Protein AF-A0A9E1J563-F1 (afdb_monomer)

Nearest PDB structures (foldseek):
  3ja6-assembly1_I  TM=8.009E-01  e=3.016E-08  Escherichia coli
  1qu7-assembly1_A  TM=8.068E-01  e=1.763E-08  Escherichia coli
  8c5v-assembly1_I  TM=6.271E-01  e=5.808E-06  Escherichia coli
  6grj-assembly1_F  TM=6.571E-01  e=6.937E-03  Aeromonas hydrophila
  5xg2-assembly1_A  TM=3.976E-01  e=3.663E-02  Pyrococcus yayanosii CH1

Secondary structure (DSSP, 8-state):
-HHHHHHHHHHHHHHHHHHHHHHHHHHHHHHHHHHHHHHHHHHHHHHHHHHHHHHHHHHHHHHHHHHHHHHHHHHHHHHHHHHHHHHHHHHHHHHHHHHHHTGGGGHHHHHHHHHHHHHHHHHHHHHHHHHHHHHHHHHHHHHHHHHHHHHHHHHHHHHHHHHHHHHHHHHHHHHHHHHHHHHHHHHHHHHHHHHHHHHHHHHHHHHHHHHHHHHHHHHHHHHHHHHHHHHHHHHHHHHHT-

Radius of gyration: 54.99 Å; Cα contacts (8 Å, |Δi|>4): 178; chains: 1; bounding box: 117×30×170 Å

Foldseek 3Di:
DVVLLVVLQVLLVVLLVLLVVLVVLLVVLVVVLVVLVVQLVVLVVQLVVLVVVVVVLVVVLVVLVVVLVVLVVVLVVLVVQLVVLVVQLVVLVVQLVVLVVVPPVSVVSNVVSVVSNVVSVVSNVVSVVVNVVSVVVNV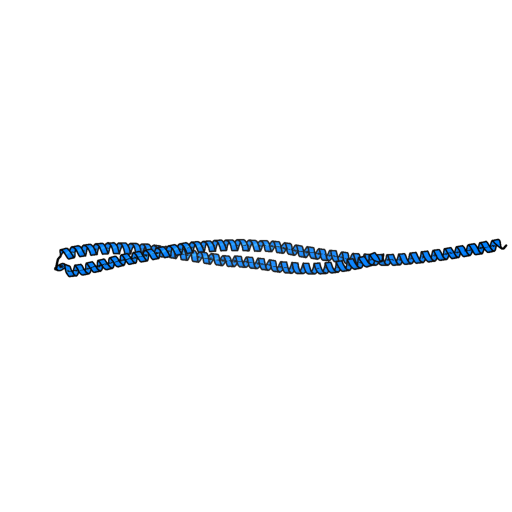VSVVVNVVSVVVVVVSVVSNVVSVVSNVVSVVSSVVSVVSSVVSNVSSVVSNVSSVVSNVSSVVVVVVVVVVVVVVVVVVVVVVVVVVVVVVVVVVVVVVVVD

pLDDT: mean 93.76, std 3.99, range [57.53, 97.56]

Mean predicted aligned error: 8.88 Å

Sequence (242 aa):
ARDASEQSVSVAAAAAQATSDAQSAASEAEGLSISIREVGNRASESASETGGAVTAVRDITGKVASLDQAVAKIGDAVGLIDDIAKQTNLLALNATIEAARAGEAGKGFAVVAGEVKNLASQTASSTYEIDAMIAVIRSQTEETVAAVRGINDTIDALDENATAIAQSGENQAEATDDISRHVRQAADGTREVGEGMNQVSLAARKTNEMTSEVLGAADDLLGHSADLDAQVDKFLQKIRAV

Structure (mmCIF, N/CA/C/O backbone):
data_AF-A0A9E1J563-F1
#
_entry.id   AF-A0A9E1J563-F1
#
loop_
_atom_site.group_PDB
_atom_site.id
_atom_site.type_symbol
_atom_site.label_atom_id
_atom_site.label_alt_id
_atom_site.label_comp_id
_atom_site.label_asym_id
_atom_site.label_entity_id
_atom_site.label_seq_id
_atom_site.pdbx_PDB_ins_code
_atom_site.Cartn_x
_atom_site.Cartn_y
_atom_site.Cartn_z
_atom_site.occupancy
_atom_site.B_iso_or_equiv
_atom_site.auth_seq_id
_atom_site.auth_comp_id
_atom_site.auth_asym_id
_atom_site.auth_atom_id
_atom_site.pdbx_PDB_model_num
ATOM 1 N N . ALA A 1 1 ? 33.20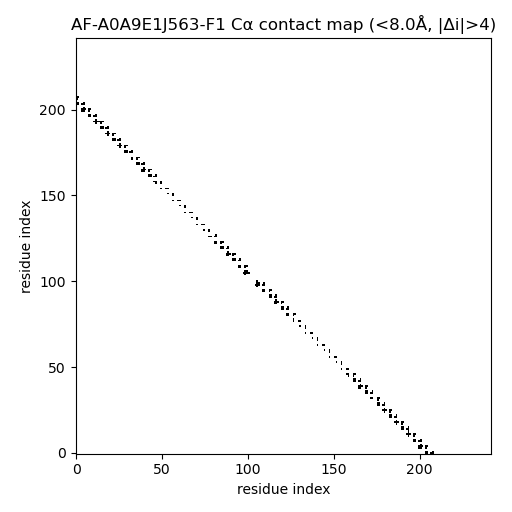5 11.472 -51.104 1.00 73.94 1 ALA A N 1
ATOM 2 C CA . ALA A 1 1 ? 34.197 10.796 -50.234 1.00 73.94 1 ALA A CA 1
ATOM 3 C C . ALA A 1 1 ? 34.506 11.613 -48.976 1.00 73.94 1 ALA A C 1
ATOM 5 O O . ALA A 1 1 ? 34.318 11.091 -47.886 1.00 73.94 1 ALA A O 1
ATOM 6 N N . ARG A 1 2 ? 34.906 12.891 -49.095 1.00 76.88 2 ARG A N 1
ATOM 7 C CA . ARG A 1 2 ? 35.117 13.790 -47.943 1.00 76.88 2 ARG A CA 1
ATOM 8 C C . ARG A 1 2 ? 33.878 13.927 -47.047 1.00 76.88 2 ARG A C 1
ATOM 10 O O . ARG A 1 2 ? 33.962 13.600 -45.870 1.00 76.88 2 ARG A O 1
ATOM 17 N N . ASP A 1 3 ? 32.731 14.249 -47.638 1.00 86.88 3 ASP A N 1
ATOM 18 C CA . ASP A 1 3 ? 31.457 14.390 -46.916 1.00 86.88 3 ASP A CA 1
ATOM 19 C C . ASP A 1 3 ? 31.060 13.103 -46.178 1.00 86.88 3 ASP A C 1
ATOM 21 O O . ASP A 1 3 ? 30.582 13.143 -45.052 1.00 86.88 3 ASP A O 1
ATOM 25 N N . ALA A 1 4 ? 31.332 11.936 -46.775 1.00 89.19 4 ALA A N 1
ATOM 26 C CA . ALA A 1 4 ? 31.072 10.645 -46.143 1.00 89.19 4 ALA A CA 1
ATOM 27 C C . ALA A 1 4 ? 31.972 10.401 -44.917 1.00 89.19 4 ALA A C 1
ATOM 29 O O . ALA A 1 4 ? 31.506 9.838 -43.930 1.00 89.19 4 ALA A O 1
ATOM 30 N N . SER A 1 5 ? 33.239 10.836 -44.946 1.00 90.44 5 SER A N 1
ATOM 31 C CA . SER A 1 5 ? 34.142 10.746 -43.787 1.00 90.44 5 SER A CA 1
ATOM 32 C C . SER A 1 5 ? 33.707 11.691 -42.665 1.00 90.44 5 SER A C 1
ATOM 34 O O . SER A 1 5 ? 33.640 11.264 -41.514 1.00 90.44 5 SER A O 1
ATOM 36 N N . GLU A 1 6 ? 33.356 12.938 -42.992 1.00 90.19 6 GLU A N 1
ATOM 37 C CA . GLU A 1 6 ? 32.862 13.925 -42.019 1.00 90.19 6 GLU A CA 1
ATOM 38 C C . GLU A 1 6 ? 31.541 13.461 -41.376 1.00 90.19 6 GLU A C 1
ATOM 40 O O . GLU A 1 6 ? 31.423 13.441 -40.148 1.00 90.19 6 GLU A O 1
ATOM 45 N N . GLN A 1 7 ? 30.595 12.964 -42.182 1.00 93.75 7 GLN A N 1
ATOM 46 C CA . GLN A 1 7 ? 29.337 12.402 -41.689 1.00 93.75 7 GLN A CA 1
ATOM 47 C C . GLN A 1 7 ? 29.564 11.167 -40.807 1.00 93.75 7 GLN A C 1
ATOM 49 O O . GLN A 1 7 ? 28.935 11.039 -39.760 1.00 93.75 7 GLN A O 1
ATOM 54 N N . SER A 1 8 ? 30.481 10.273 -41.189 1.00 95.56 8 SER A N 1
ATOM 55 C CA . SER A 1 8 ? 30.785 9.069 -40.403 1.00 95.56 8 SER A CA 1
ATOM 56 C C . SER A 1 8 ? 31.355 9.413 -39.026 1.00 95.56 8 SER A C 1
ATOM 58 O O . SER A 1 8 ? 30.960 8.812 -38.031 1.00 95.56 8 SER A O 1
ATOM 60 N N . VAL A 1 9 ? 32.237 10.415 -38.938 1.00 93.69 9 VAL A N 1
ATOM 61 C CA . VAL A 1 9 ? 32.764 10.898 -37.649 1.00 93.69 9 VAL A CA 1
ATOM 62 C C . VAL A 1 9 ? 31.643 11.472 -36.779 1.00 93.69 9 VAL A C 1
ATOM 64 O O . VAL A 1 9 ? 31.598 11.193 -35.582 1.00 93.69 9 VAL A O 1
ATOM 67 N N . SER A 1 10 ? 30.713 12.227 -37.370 1.00 96.00 10 SER A N 1
ATOM 68 C CA . SER A 1 10 ? 29.553 12.756 -36.644 1.00 96.00 10 SER A CA 1
ATOM 69 C C . SER A 1 10 ? 28.653 11.641 -36.096 1.00 96.00 10 SER A C 1
ATOM 71 O O . SER A 1 10 ? 28.287 11.681 -34.921 1.00 96.00 10 SER A O 1
ATOM 73 N N . VAL A 1 11 ? 28.351 10.613 -36.899 1.00 96.81 11 VAL A N 1
ATOM 74 C CA . VAL A 1 11 ? 27.547 9.463 -36.448 1.00 96.81 11 VAL A CA 1
ATOM 75 C C . VAL A 1 11 ? 28.283 8.666 -35.368 1.00 96.81 11 VAL A C 1
ATOM 77 O O . VAL A 1 11 ? 27.661 8.280 -34.384 1.00 96.81 11 VAL A O 1
ATOM 80 N N . ALA A 1 12 ? 29.600 8.468 -35.488 1.00 95.50 12 ALA A N 1
ATOM 81 C CA . ALA A 1 12 ? 30.394 7.796 -34.458 1.00 95.50 12 ALA A CA 1
ATOM 82 C C . ALA A 1 12 ? 30.370 8.551 -33.117 1.00 95.50 12 ALA A C 1
ATOM 84 O O . ALA A 1 12 ? 30.228 7.933 -32.063 1.00 95.50 12 ALA A O 1
ATOM 85 N N . ALA A 1 13 ? 30.450 9.885 -33.148 1.00 95.19 13 ALA A N 1
ATOM 86 C CA . ALA A 1 13 ? 30.332 10.713 -31.950 1.00 95.19 13 ALA A CA 1
ATOM 87 C C . ALA A 1 13 ? 28.932 10.616 -31.317 1.00 95.19 13 ALA A C 1
ATOM 89 O O . ALA A 1 13 ? 28.815 10.445 -30.105 1.00 95.19 13 ALA A O 1
ATOM 90 N N . ALA A 1 14 ? 27.873 10.659 -32.132 1.00 96.81 14 ALA A N 1
ATOM 91 C CA . ALA A 1 14 ? 26.501 10.480 -31.655 1.00 96.81 14 ALA A CA 1
ATOM 92 C C . ALA A 1 14 ? 26.277 9.083 -31.049 1.00 96.81 14 ALA A C 1
ATOM 94 O O . ALA A 1 14 ? 25.632 8.953 -30.012 1.00 96.81 14 ALA A O 1
ATOM 95 N N . ALA A 1 15 ? 26.856 8.045 -31.654 1.00 97.25 15 ALA A N 1
ATOM 96 C CA . ALA A 1 15 ? 26.798 6.677 -31.154 1.00 97.25 15 ALA A CA 1
ATOM 97 C C . ALA A 1 15 ? 27.539 6.510 -29.813 1.00 97.25 15 ALA A C 1
ATOM 99 O O . ALA A 1 15 ? 27.053 5.819 -28.915 1.00 97.25 15 ALA A O 1
ATOM 100 N N . ALA A 1 16 ? 28.683 7.181 -29.641 1.00 95.44 16 ALA A N 1
ATOM 101 C 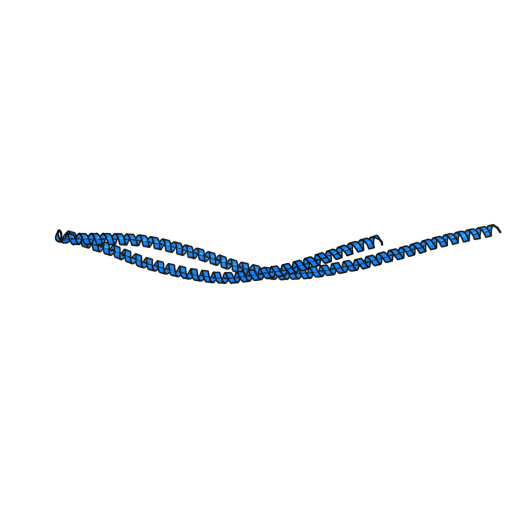CA . ALA A 1 16 ? 29.408 7.209 -28.371 1.00 95.44 16 ALA A CA 1
ATOM 102 C C . ALA A 1 16 ? 28.597 7.900 -27.261 1.00 95.44 16 ALA A C 1
ATOM 104 O O . ALA A 1 16 ? 28.514 7.370 -26.153 1.00 95.44 16 ALA A O 1
ATOM 105 N N . GLN A 1 17 ? 27.947 9.028 -27.569 1.00 97.12 17 GLN A N 1
ATOM 106 C CA . GLN A 1 17 ? 27.049 9.701 -26.628 1.00 97.12 17 GLN A CA 1
ATOM 107 C C . GLN A 1 17 ? 25.868 8.800 -26.243 1.00 97.12 17 GLN A C 1
ATOM 109 O O . GLN A 1 17 ? 25.634 8.582 -25.059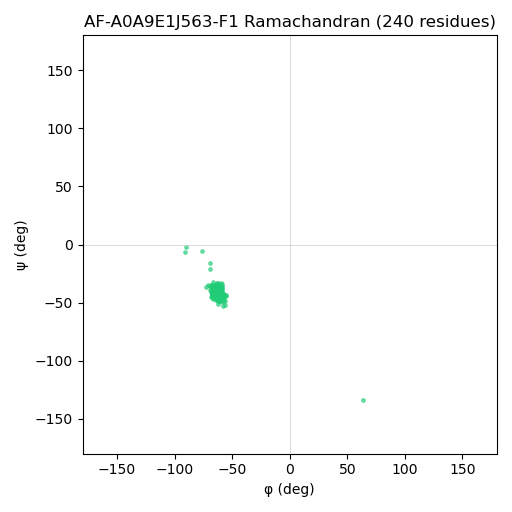 1.00 97.12 17 GLN A O 1
ATOM 114 N N . ALA A 1 18 ? 25.192 8.197 -27.225 1.00 96.75 18 ALA A N 1
ATOM 115 C CA . ALA A 1 18 ? 24.074 7.285 -26.979 1.00 96.75 18 ALA A CA 1
ATOM 116 C C . ALA A 1 18 ? 24.478 6.070 -26.123 1.00 96.75 18 ALA A C 1
ATOM 118 O O . ALA A 1 18 ? 23.710 5.628 -25.273 1.00 96.75 18 ALA A O 1
ATOM 119 N N . THR A 1 19 ? 25.702 5.561 -26.302 1.00 97.25 19 THR A N 1
ATOM 120 C CA . THR A 1 19 ? 26.258 4.486 -25.464 1.00 97.25 19 THR A CA 1
ATOM 121 C C . THR A 1 19 ? 26.407 4.940 -24.010 1.00 97.25 19 THR A C 1
ATOM 123 O O . THR A 1 19 ? 26.053 4.191 -23.101 1.00 97.25 19 THR A O 1
ATOM 126 N N . SER A 1 20 ? 26.910 6.159 -23.784 1.00 96.62 20 SER A N 1
ATOM 127 C CA . SER A 1 20 ? 27.033 6.738 -22.440 1.00 96.62 20 SER A CA 1
ATOM 128 C C . SER A 1 20 ? 25.665 6.922 -21.784 1.00 96.62 20 SER A C 1
ATOM 130 O O . SER A 1 20 ? 25.482 6.524 -20.636 1.00 96.62 20 SER A O 1
ATOM 132 N N . ASP A 1 21 ? 24.696 7.472 -22.516 1.00 96.81 21 ASP A N 1
ATOM 133 C CA . ASP A 1 21 ? 23.340 7.704 -22.008 1.00 96.81 21 ASP A CA 1
ATOM 134 C C . ASP A 1 21 ? 22.650 6.377 -21.652 1.00 96.81 21 ASP A C 1
ATOM 136 O O . ASP A 1 21 ? 22.018 6.255 -20.603 1.00 96.81 21 ASP A O 1
ATOM 140 N N . ALA A 1 22 ? 22.831 5.344 -22.481 1.00 97.06 22 ALA A N 1
ATOM 141 C CA . ALA A 1 22 ? 22.331 4.004 -22.199 1.00 97.06 22 ALA A CA 1
ATOM 142 C C . ALA A 1 22 ? 22.994 3.393 -20.948 1.00 97.06 22 ALA A C 1
ATOM 144 O O . ALA A 1 22 ? 22.313 2.816 -20.106 1.00 97.06 22 ALA A O 1
ATOM 145 N N . GLN A 1 23 ? 24.306 3.552 -20.758 1.00 93.56 23 GLN A N 1
ATOM 146 C CA . GLN A 1 23 ? 24.976 3.084 -19.536 1.00 93.56 23 GLN A CA 1
ATOM 147 C C . GLN A 1 23 ? 24.442 3.779 -18.275 1.00 93.56 23 GLN A C 1
ATOM 149 O O . GLN A 1 23 ? 24.216 3.112 -17.263 1.00 93.56 23 GLN A O 1
ATOM 154 N N . SER A 1 24 ? 24.185 5.088 -18.342 1.00 96.44 24 SER A N 1
ATOM 155 C CA . SER A 1 24 ? 23.530 5.831 -17.260 1.00 96.44 24 SER A CA 1
ATOM 156 C C . SER A 1 24 ? 22.123 5.299 -16.978 1.00 96.44 24 SER A C 1
ATOM 158 O O . SER A 1 24 ? 21.821 4.972 -15.833 1.00 96.44 24 SER A O 1
ATOM 160 N N . ALA A 1 25 ? 21.299 5.107 -18.012 1.00 96.38 25 ALA A N 1
ATOM 161 C CA . ALA A 1 25 ? 19.949 4.565 -17.863 1.00 96.38 25 ALA A CA 1
ATOM 162 C C . ALA A 1 25 ? 19.936 3.141 -17.268 1.00 96.38 25 ALA A C 1
ATOM 164 O O . ALA A 1 25 ? 19.066 2.815 -16.462 1.00 96.38 25 ALA A O 1
ATOM 165 N N . ALA A 1 26 ? 20.916 2.294 -17.603 1.00 93.81 26 ALA A N 1
ATOM 166 C CA . ALA A 1 26 ? 21.048 0.964 -17.003 1.00 93.81 26 ALA A CA 1
ATOM 167 C C . ALA A 1 26 ? 21.367 1.035 -15.499 1.00 93.81 26 ALA A C 1
ATOM 169 O O . ALA A 1 26 ? 20.824 0.250 -14.720 1.00 93.81 26 ALA A O 1
ATOM 170 N N . SER A 1 27 ? 22.210 1.987 -15.084 1.00 93.62 27 SER A N 1
ATOM 171 C CA . SER A 1 27 ? 22.520 2.224 -13.669 1.00 93.62 27 SER A CA 1
ATOM 172 C C . SER A 1 27 ? 21.314 2.772 -12.899 1.00 93.62 27 SER A C 1
ATOM 174 O O . SER A 1 27 ? 21.066 2.353 -11.769 1.00 93.62 27 SER A O 1
ATOM 176 N N . GLU A 1 28 ? 20.530 3.660 -13.511 1.00 96.06 28 GLU A N 1
ATOM 177 C CA . GLU A 1 28 ? 19.276 4.151 -12.928 1.00 96.06 28 GLU A CA 1
ATOM 178 C C . GLU A 1 28 ? 18.248 3.024 -12.764 1.00 96.06 28 GLU A C 1
ATOM 180 O O . GLU A 1 28 ? 17.612 2.926 -11.713 1.00 96.06 28 GLU A O 1
ATOM 185 N N . ALA A 1 29 ? 18.134 2.126 -13.748 1.00 94.94 29 ALA A N 1
ATOM 186 C CA . ALA A 1 29 ? 17.284 0.940 -13.652 1.00 94.94 29 ALA A CA 1
ATOM 187 C C . ALA A 1 29 ? 17.721 0.013 -12.500 1.00 94.94 29 ALA A C 1
ATOM 189 O O . ALA A 1 29 ? 16.884 -0.455 -11.730 1.00 94.94 29 ALA A O 1
ATOM 190 N N . GLU A 1 30 ? 19.023 -0.209 -12.299 1.00 91.25 30 GLU A N 1
ATOM 191 C CA . GLU A 1 30 ? 19.514 -0.959 -11.131 1.00 91.25 30 GLU A CA 1
ATOM 192 C C . GLU A 1 30 ? 19.119 -0.291 -9.805 1.00 91.25 30 GLU A C 1
ATOM 194 O O . GLU A 1 30 ? 18.631 -0.965 -8.892 1.00 91.25 30 GLU A O 1
ATOM 199 N N . GLY A 1 31 ? 19.271 1.034 -9.708 1.00 93.75 31 GLY A N 1
ATOM 200 C CA . GLY A 1 31 ? 18.846 1.805 -8.537 1.00 93.75 31 GLY A CA 1
ATOM 201 C C . GLY A 1 31 ? 17.342 1.690 -8.270 1.00 93.75 31 GLY A C 1
ATOM 202 O O . GLY A 1 31 ? 16.924 1.494 -7.125 1.00 93.75 31 GLY A O 1
ATOM 203 N N . LEU A 1 32 ? 16.528 1.731 -9.327 1.00 95.25 32 LEU A N 1
ATOM 204 C CA . LEU A 1 32 ? 15.084 1.533 -9.243 1.00 95.25 32 LEU A CA 1
ATOM 205 C C . LEU A 1 32 ? 14.734 0.121 -8.747 1.00 95.25 32 LEU A C 1
ATOM 207 O O . LEU A 1 32 ? 13.887 -0.014 -7.868 1.00 95.25 32 LEU A O 1
ATOM 211 N N . SER A 1 33 ? 15.425 -0.919 -9.227 1.00 93.19 33 SER A N 1
ATOM 212 C CA . SER A 1 33 ? 15.216 -2.305 -8.775 1.00 93.19 33 SER A CA 1
ATOM 213 C C . SER A 1 33 ? 15.464 -2.465 -7.269 1.00 93.19 33 SER A C 1
ATOM 215 O O . SER A 1 33 ? 14.692 -3.128 -6.572 1.00 93.19 33 SER A O 1
ATOM 217 N N . ILE A 1 34 ? 16.500 -1.807 -6.736 1.00 93.19 34 ILE A N 1
ATOM 218 C CA . ILE A 1 34 ? 16.783 -1.788 -5.292 1.00 93.19 34 ILE A CA 1
ATOM 219 C C . ILE A 1 34 ? 15.641 -1.108 -4.530 1.00 93.19 34 ILE A C 1
ATOM 221 O O . ILE A 1 34 ? 15.139 -1.669 -3.556 1.00 93.19 34 ILE A O 1
ATOM 225 N N . SER A 1 35 ? 15.203 0.065 -4.994 1.00 96.06 35 SER A N 1
ATOM 226 C CA . SER A 1 35 ? 14.121 0.817 -4.351 1.00 96.06 35 SER A CA 1
ATOM 227 C C . SER A 1 35 ? 12.797 0.044 -4.355 1.00 96.06 35 SER A C 1
ATOM 229 O O . SER A 1 35 ? 12.108 0.000 -3.338 1.00 96.06 35 SER A O 1
ATOM 231 N N . ILE A 1 36 ? 12.469 -0.642 -5.452 1.00 94.56 36 ILE A N 1
ATOM 232 C CA . ILE A 1 36 ? 11.268 -1.480 -5.553 1.00 94.56 36 ILE A CA 1
ATOM 233 C C . ILE A 1 36 ? 11.312 -2.639 -4.549 1.00 94.56 36 ILE A C 1
ATOM 235 O O . ILE A 1 36 ? 10.318 -2.904 -3.871 1.00 94.56 36 ILE A O 1
ATOM 239 N N . ARG A 1 37 ? 12.461 -3.313 -4.403 1.00 91.50 37 ARG A N 1
ATOM 240 C CA . ARG A 1 37 ? 12.620 -4.382 -3.400 1.00 91.50 37 ARG A CA 1
ATOM 241 C C . ARG A 1 37 ? 12.468 -3.856 -1.977 1.00 91.50 37 ARG A C 1
ATOM 243 O O . ARG A 1 37 ? 11.866 -4.524 -1.143 1.00 91.50 37 ARG A O 1
ATOM 250 N N . GLU A 1 38 ? 12.981 -2.661 -1.697 1.00 93.88 38 GLU A N 1
ATOM 251 C CA . GLU A 1 38 ? 12.785 -2.007 -0.403 1.00 93.88 38 GLU A CA 1
ATOM 252 C C . GLU A 1 38 ? 11.300 -1.721 -0.139 1.00 93.88 38 GLU A C 1
ATOM 254 O O . GLU A 1 38 ? 10.805 -2.036 0.942 1.00 93.88 38 GLU A O 1
ATOM 259 N N . VAL A 1 39 ? 10.563 -1.207 -1.129 1.00 93.62 39 VAL A N 1
ATOM 260 C CA . VAL A 1 39 ? 9.108 -0.999 -1.025 1.00 93.62 39 VAL A CA 1
ATOM 261 C C . VAL A 1 39 ? 8.377 -2.315 -0.753 1.00 93.62 39 VAL A C 1
ATOM 263 O O . VAL A 1 39 ? 7.534 -2.358 0.141 1.00 93.62 39 VAL A O 1
ATOM 266 N N . GLY A 1 40 ? 8.730 -3.395 -1.458 1.00 91.44 40 GLY A N 1
ATOM 267 C CA . GLY A 1 40 ? 8.160 -4.725 -1.221 1.00 91.44 40 GLY A CA 1
ATOM 268 C C . GLY A 1 40 ? 8.417 -5.236 0.201 1.00 91.44 40 GLY A C 1
ATOM 269 O O . GLY A 1 40 ? 7.495 -5.701 0.871 1.00 91.44 40 GLY A O 1
ATOM 270 N N . ASN A 1 41 ? 9.640 -5.071 0.710 1.00 90.62 41 ASN A N 1
ATOM 271 C CA . ASN A 1 41 ? 9.981 -5.436 2.087 1.00 90.62 41 ASN A CA 1
ATOM 272 C C . ASN A 1 41 ? 9.188 -4.615 3.113 1.00 90.62 41 ASN A C 1
ATOM 274 O O . ASN A 1 41 ? 8.655 -5.182 4.065 1.00 90.62 41 ASN A O 1
ATOM 278 N N . ARG A 1 42 ? 9.059 -3.297 2.907 1.00 93.00 42 ARG A N 1
ATOM 279 C CA . ARG A 1 42 ? 8.280 -2.418 3.795 1.00 93.00 42 ARG A CA 1
ATOM 280 C C . ARG A 1 42 ? 6.788 -2.747 3.773 1.00 93.00 42 ARG A C 1
ATOM 282 O O . ARG A 1 42 ? 6.133 -2.651 4.806 1.00 93.00 42 ARG A O 1
ATOM 289 N N . ALA A 1 43 ? 6.251 -3.165 2.628 1.00 92.94 43 ALA A N 1
ATOM 290 C CA . ALA A 1 43 ? 4.879 -3.655 2.542 1.00 92.94 43 ALA A CA 1
ATOM 291 C C . ALA A 1 43 ? 4.697 -4.944 3.359 1.00 92.94 43 ALA A C 1
ATOM 293 O O . ALA A 1 43 ? 3.761 -5.041 4.148 1.00 92.94 43 ALA A O 1
ATOM 294 N N . SER A 1 44 ? 5.633 -5.894 3.256 1.00 88.94 44 SER A N 1
ATOM 295 C CA . SER A 1 44 ? 5.601 -7.120 4.064 1.00 88.94 44 SER A CA 1
ATOM 296 C C . SER A 1 44 ? 5.728 -6.848 5.567 1.00 88.94 44 SER A C 1
ATOM 298 O O . SER A 1 44 ? 5.082 -7.524 6.368 1.00 88.94 44 SER A O 1
ATOM 300 N N . GLU A 1 45 ? 6.554 -5.880 5.965 1.00 91.38 45 GLU A N 1
ATOM 301 C CA . GLU A 1 45 ? 6.673 -5.449 7.361 1.00 91.38 45 GLU A CA 1
ATOM 302 C C . GLU A 1 45 ? 5.356 -4.840 7.859 1.00 91.38 45 GLU A C 1
ATOM 304 O O . GLU A 1 45 ? 4.857 -5.233 8.912 1.00 91.38 45 GLU A O 1
ATOM 309 N N . SER A 1 46 ? 4.730 -3.977 7.054 1.00 91.00 46 SER A N 1
ATOM 310 C CA . SER A 1 46 ? 3.425 -3.391 7.368 1.00 91.00 46 SER A CA 1
ATOM 311 C C . SER A 1 46 ? 2.337 -4.458 7.543 1.00 91.00 46 SER A C 1
ATOM 313 O O . SER A 1 46 ? 1.583 -4.394 8.514 1.00 91.00 46 SER A O 1
ATOM 315 N N . ALA A 1 47 ? 2.292 -5.492 6.695 1.00 89.00 47 ALA A N 1
ATOM 316 C CA . ALA A 1 47 ? 1.376 -6.625 6.875 1.00 89.00 47 ALA A CA 1
ATOM 317 C C . ALA A 1 47 ? 1.600 -7.336 8.228 1.00 89.00 47 ALA A C 1
ATOM 319 O O . ALA A 1 47 ? 0.656 -7.605 8.975 1.00 89.00 47 ALA A O 1
ATOM 320 N N . SER A 1 48 ? 2.863 -7.554 8.616 1.00 87.75 48 SER A N 1
ATOM 321 C CA . SER A 1 48 ? 3.200 -8.148 9.917 1.00 87.75 48 SER A CA 1
ATOM 322 C C . SER A 1 48 ? 2.765 -7.277 11.103 1.00 87.75 48 SER A C 1
ATOM 324 O O . SER A 1 48 ? 2.259 -7.806 12.096 1.00 87.75 48 SER A O 1
ATOM 326 N N . GLU A 1 49 ? 2.957 -5.957 11.034 1.00 89.19 49 GLU A N 1
ATOM 327 C CA . GLU A 1 49 ? 2.493 -5.021 12.070 1.00 89.19 49 GLU A CA 1
ATOM 328 C C . GLU A 1 49 ? 0.967 -5.058 12.213 1.00 89.19 49 GLU A C 1
ATOM 330 O O . GLU A 1 49 ? 0.430 -5.051 13.327 1.00 89.19 49 GLU A O 1
ATOM 335 N N . THR A 1 50 ? 0.273 -5.184 11.084 1.00 90.94 50 THR A N 1
ATOM 336 C CA . THR A 1 50 ? -1.186 -5.286 11.031 1.00 90.94 50 THR A CA 1
ATOM 337 C C . THR A 1 50 ? -1.684 -6.539 11.769 1.00 90.94 50 THR A C 1
ATOM 339 O O . THR A 1 50 ? -2.643 -6.464 12.541 1.00 90.94 50 THR A O 1
ATOM 342 N N . GLY A 1 51 ? -0.970 -7.668 11.677 1.00 85.19 51 GLY A N 1
ATOM 343 C CA . GLY A 1 51 ? -1.262 -8.872 12.472 1.00 85.19 51 GLY A CA 1
ATOM 344 C C . GLY A 1 51 ? -1.197 -8.654 13.996 1.00 85.19 51 GLY A C 1
ATOM 345 O O . GLY A 1 51 ? -1.987 -9.227 14.757 1.00 85.19 51 GLY A O 1
ATOM 346 N N . GLY A 1 52 ? -0.309 -7.770 14.464 1.00 87.75 52 GLY A N 1
ATOM 347 C CA . GLY A 1 52 ? -0.272 -7.332 15.863 1.00 87.75 52 GLY A CA 1
ATOM 348 C C . GLY A 1 52 ? -1.519 -6.533 16.260 1.00 87.75 52 GLY A C 1
ATOM 349 O O . GLY A 1 52 ? -2.088 -6.753 17.335 1.00 87.75 52 GLY A O 1
ATOM 350 N N . ALA A 1 53 ? -1.994 -5.661 15.368 1.00 90.62 53 ALA A N 1
ATOM 351 C CA . ALA A 1 53 ? -3.206 -4.873 15.575 1.00 90.62 53 ALA A CA 1
ATOM 352 C C . ALA A 1 53 ? -4.472 -5.749 15.656 1.00 90.62 53 ALA A C 1
ATOM 354 O O . ALA A 1 53 ? -5.303 -5.519 16.536 1.00 90.62 53 ALA A O 1
ATOM 355 N N . VAL A 1 54 ? -4.579 -6.810 14.840 1.00 90.50 54 VAL A N 1
ATOM 356 C CA . VAL A 1 54 ? -5.679 -7.798 14.923 1.00 90.50 54 VAL A CA 1
ATOM 357 C C . VAL A 1 54 ? -5.773 -8.407 16.324 1.00 90.50 54 VAL A C 1
ATOM 359 O O . VAL A 1 54 ? -6.859 -8.538 16.895 1.00 90.50 54 VAL A O 1
ATOM 362 N N . THR A 1 55 ? -4.629 -8.761 16.913 1.00 90.44 55 THR A N 1
ATOM 363 C CA . THR A 1 55 ? -4.587 -9.340 18.264 1.00 90.44 55 THR A CA 1
ATOM 364 C C . THR A 1 55 ? -5.082 -8.336 19.307 1.00 90.44 55 THR A C 1
ATOM 366 O O . THR A 1 55 ? -5.923 -8.675 20.140 1.00 90.44 55 THR A O 1
ATOM 369 N N . ALA A 1 56 ? -4.640 -7.079 19.219 1.00 90.69 56 ALA A N 1
ATOM 370 C CA . ALA A 1 56 ? -5.094 -6.019 20.117 1.00 90.69 56 ALA A CA 1
ATOM 371 C C . ALA A 1 56 ? -6.607 -5.752 19.996 1.00 90.69 56 ALA A C 1
ATOM 373 O O . ALA A 1 56 ? -7.295 -5.607 21.009 1.00 90.69 56 ALA A O 1
ATOM 374 N N . VAL A 1 57 ? -7.149 -5.745 18.775 1.00 92.69 57 VAL A N 1
ATOM 375 C CA . VAL A 1 57 ? -8.593 -5.603 18.519 1.00 92.69 57 VAL A CA 1
ATOM 376 C C . VAL A 1 57 ? -9.384 -6.760 19.130 1.00 92.69 57 VAL A C 1
ATOM 378 O O . VAL A 1 57 ? -10.427 -6.546 19.762 1.00 92.69 57 VAL A O 1
ATOM 381 N N . ARG A 1 58 ? -8.880 -7.991 19.006 1.00 90.81 58 ARG A N 1
ATOM 382 C CA . ARG A 1 58 ? -9.500 -9.174 19.611 1.00 90.81 58 ARG A CA 1
ATOM 383 C C . ARG A 1 58 ? -9.551 -9.073 21.137 1.00 90.81 58 ARG A C 1
ATOM 385 O O . ARG A 1 58 ? -10.593 -9.361 21.730 1.00 90.81 58 ARG A O 1
ATOM 392 N N . ASP A 1 59 ? -8.472 -8.609 21.761 1.00 93.38 59 ASP A N 1
ATOM 393 C CA . ASP A 1 59 ? -8.410 -8.396 23.210 1.00 93.38 59 ASP A CA 1
ATOM 394 C C . ASP A 1 59 ? -9.386 -7.309 23.675 1.00 93.38 59 ASP A C 1
ATOM 396 O O . ASP A 1 59 ? -10.091 -7.489 24.673 1.00 93.38 59 ASP A O 1
ATOM 400 N N . ILE A 1 60 ? -9.473 -6.193 22.944 1.00 92.88 60 ILE A N 1
ATOM 401 C CA . ILE A 1 60 ? -10.438 -5.121 23.225 1.00 92.88 60 ILE A CA 1
ATOM 402 C C . ILE A 1 60 ? -11.865 -5.664 23.130 1.00 92.88 60 ILE A C 1
ATOM 404 O O . ILE A 1 60 ? -12.654 -5.466 24.051 1.00 92.88 60 ILE A O 1
ATOM 408 N N . THR A 1 61 ? -12.178 -6.416 22.074 1.00 91.44 61 THR A N 1
ATOM 409 C CA . THR A 1 61 ? -13.500 -7.031 21.883 1.00 91.44 61 THR A CA 1
ATOM 410 C C . THR A 1 61 ? -13.871 -7.939 23.059 1.00 91.44 61 THR A C 1
ATOM 412 O O . THR A 1 61 ? -14.990 -7.867 23.570 1.00 91.44 61 THR A O 1
ATOM 415 N N . GLY A 1 62 ? -12.927 -8.749 23.553 1.00 93.25 62 GLY A N 1
ATOM 416 C CA . GLY A 1 62 ? -13.141 -9.598 24.729 1.00 93.25 62 GLY A CA 1
ATOM 417 C C . GLY A 1 62 ? -13.380 -8.805 26.021 1.00 93.25 62 GLY A C 1
ATOM 418 O O . GLY A 1 62 ? -14.257 -9.154 26.819 1.00 93.25 62 GLY A O 1
ATOM 419 N N . LYS A 1 63 ? -12.643 -7.707 26.226 1.00 93.88 63 LYS A N 1
ATOM 420 C CA . LYS A 1 63 ? -12.826 -6.817 27.387 1.00 93.88 63 LYS A CA 1
ATOM 421 C C . LYS A 1 63 ? -14.176 -6.107 27.356 1.00 93.88 63 LYS A C 1
ATOM 423 O O . LYS A 1 63 ? -14.841 -6.036 28.385 1.00 93.88 63 LYS A O 1
ATOM 428 N N . VAL A 1 64 ? -14.597 -5.636 26.186 1.00 93.62 64 VAL A N 1
ATOM 429 C CA . VAL A 1 64 ? -15.895 -4.981 25.983 1.00 93.62 64 VAL A CA 1
ATOM 430 C C . VAL A 1 64 ? -17.045 -5.964 26.223 1.00 93.62 64 VAL A C 1
ATOM 432 O O . VAL A 1 64 ? -17.985 -5.636 26.938 1.00 93.62 64 VAL A O 1
ATOM 435 N N . ALA A 1 65 ? -16.932 -7.207 25.745 1.00 91.81 65 ALA A N 1
ATOM 436 C CA . ALA A 1 65 ? -17.912 -8.254 26.047 1.00 91.81 65 ALA A CA 1
ATOM 437 C C . ALA A 1 65 ? -17.996 -8.573 27.554 1.00 91.81 65 ALA A C 1
ATOM 439 O O . ALA A 1 65 ? -19.077 -8.806 28.092 1.00 91.81 65 ALA A O 1
ATOM 440 N N . SER A 1 66 ? -16.859 -8.555 28.255 1.00 94.44 66 SER A N 1
ATOM 441 C CA . SER A 1 66 ? -16.825 -8.749 29.711 1.00 94.44 66 SER A CA 1
ATOM 442 C C . SER A 1 66 ? -17.462 -7.575 30.465 1.00 94.44 66 SER A C 1
ATOM 444 O O . SER A 1 66 ? -18.134 -7.789 31.475 1.00 94.44 66 SER A O 1
ATOM 446 N N . LEU A 1 67 ? -17.278 -6.345 29.973 1.00 94.19 67 LEU A N 1
ATOM 447 C CA . LEU A 1 67 ? -17.926 -5.149 30.511 1.00 94.19 67 LEU A CA 1
ATOM 448 C C . LEU A 1 67 ? -19.448 -5.227 30.351 1.00 94.19 67 LEU A C 1
ATOM 450 O O . LEU A 1 67 ? -20.156 -5.014 31.330 1.00 94.19 67 LEU A O 1
ATOM 454 N N . ASP A 1 68 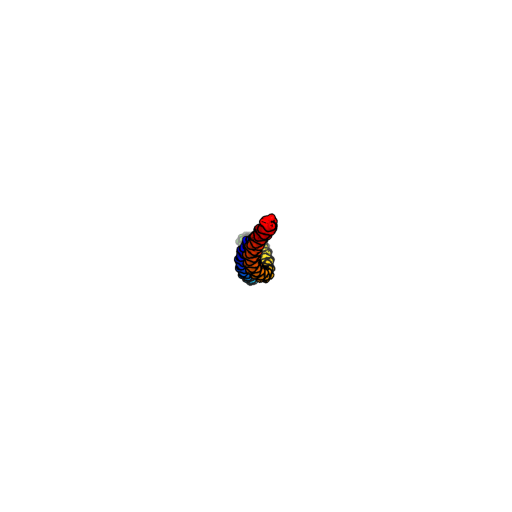? -19.942 -5.602 29.169 1.00 91.56 68 ASP A N 1
ATOM 455 C CA . ASP A 1 68 ? -21.379 -5.765 28.905 1.00 91.56 68 ASP A CA 1
ATOM 456 C C . ASP A 1 68 ? -22.026 -6.776 29.871 1.00 91.56 68 ASP A C 1
ATOM 458 O O . ASP A 1 68 ? -23.039 -6.489 30.511 1.00 91.56 68 ASP A O 1
ATOM 462 N N . GLN A 1 69 ? -21.368 -7.919 30.103 1.00 93.94 69 GLN A N 1
ATOM 463 C CA . GLN A 1 69 ? -21.822 -8.903 31.094 1.00 93.94 69 GLN A CA 1
ATOM 464 C C . GLN A 1 69 ? -21.832 -8.359 32.530 1.00 93.94 69 GLN A C 1
ATOM 466 O O . GLN A 1 69 ? -22.717 -8.705 33.316 1.00 93.94 69 GLN A O 1
ATOM 471 N N . ALA A 1 70 ? -20.839 -7.552 32.908 1.00 94.94 70 ALA A N 1
ATOM 472 C CA . ALA A 1 70 ? -20.786 -6.947 34.235 1.00 94.94 70 ALA A CA 1
ATOM 473 C C . ALA A 1 70 ? -21.910 -5.918 34.419 1.00 94.94 70 ALA A C 1
ATOM 475 O O . ALA A 1 70 ? -22.591 -5.937 35.443 1.00 94.94 70 ALA A O 1
ATOM 476 N N . VAL A 1 71 ? -22.145 -5.078 33.411 1.00 94.62 71 VAL A N 1
ATOM 477 C CA . VAL A 1 71 ? -23.214 -4.072 33.393 1.00 94.62 71 VAL A CA 1
ATOM 478 C C . VAL A 1 71 ? -24.591 -4.735 33.472 1.00 94.62 71 VAL A C 1
ATOM 480 O O . VAL A 1 71 ? -25.419 -4.300 34.269 1.00 94.62 71 VAL A O 1
ATOM 483 N N . ALA A 1 72 ? -24.811 -5.839 32.750 1.00 93.00 72 ALA A N 1
ATOM 484 C CA . ALA A 1 72 ? -26.049 -6.615 32.838 1.00 93.00 72 ALA A CA 1
ATOM 485 C C . ALA A 1 72 ? -26.323 -7.123 34.267 1.00 93.00 72 ALA A C 1
ATOM 487 O O . ALA A 1 72 ? -27.418 -6.938 34.790 1.00 93.00 72 ALA A O 1
ATOM 488 N N . LYS A 1 73 ? -25.307 -7.677 34.947 1.00 95.81 73 LYS A N 1
ATOM 489 C CA . LYS A 1 73 ? -25.438 -8.131 36.346 1.00 95.81 73 LYS A CA 1
ATOM 490 C C . LYS A 1 73 ? -25.730 -6.991 37.320 1.00 95.81 73 LYS A C 1
ATOM 492 O O . LYS A 1 73 ? -26.432 -7.201 38.307 1.00 95.81 73 LYS A O 1
ATOM 497 N N . ILE A 1 74 ? -25.172 -5.802 37.078 1.00 95.19 74 ILE A N 1
ATOM 498 C CA . ILE A 1 74 ? -25.493 -4.613 37.877 1.00 95.19 74 ILE A CA 1
ATOM 499 C C . ILE A 1 74 ? -26.962 -4.237 37.656 1.00 95.19 74 ILE A C 1
ATOM 501 O O . ILE A 1 74 ? -27.653 -3.977 38.635 1.00 95.19 74 ILE A O 1
ATOM 505 N N . GLY A 1 75 ? -27.453 -4.279 36.414 1.00 95.31 75 GLY A N 1
ATOM 506 C CA . GLY A 1 75 ? -28.866 -4.047 36.093 1.00 95.31 75 GLY A CA 1
ATOM 507 C C . GLY A 1 75 ? -29.802 -4.992 36.846 1.00 95.31 75 GLY A C 1
ATOM 508 O O . GLY A 1 75 ? -30.726 -4.535 37.517 1.00 95.31 75 GLY A O 1
ATOM 509 N N . ASP A 1 76 ? -29.503 -6.294 36.838 1.00 95.69 76 ASP A N 1
ATOM 510 C CA . ASP A 1 76 ? -30.274 -7.297 37.587 1.00 95.69 76 ASP A CA 1
ATOM 511 C C . ASP A 1 76 ? -30.302 -6.993 39.098 1.00 95.69 76 ASP A C 1
ATOM 513 O O . ASP A 1 76 ? -31.345 -7.086 39.751 1.00 95.69 76 ASP A O 1
ATOM 517 N N . ALA A 1 77 ? -29.159 -6.595 39.670 1.00 96.56 77 ALA A N 1
ATOM 518 C CA . ALA A 1 77 ? -29.058 -6.241 41.085 1.00 96.56 77 ALA A CA 1
ATOM 519 C C . ALA A 1 77 ? -29.831 -4.956 41.426 1.00 96.56 77 ALA A C 1
ATOM 521 O O . ALA A 1 77 ? -30.492 -4.896 42.462 1.00 96.56 77 ALA A O 1
ATOM 522 N N . VAL A 1 78 ? -29.776 -3.940 40.563 1.00 96.88 78 VAL A N 1
ATOM 523 C CA . VAL A 1 78 ? -30.511 -2.676 40.730 1.00 96.88 78 VAL A CA 1
ATOM 524 C C . VAL A 1 78 ? -32.017 -2.908 40.655 1.00 96.88 78 VAL A C 1
ATOM 526 O O . VAL A 1 78 ? -32.741 -2.379 41.497 1.00 96.88 78 VAL A O 1
ATOM 529 N N . GLY A 1 79 ? -32.481 -3.761 39.735 1.00 95.31 79 GLY A N 1
ATOM 530 C CA . GLY A 1 79 ? -33.885 -4.173 39.661 1.00 95.31 79 GLY A CA 1
ATOM 531 C C . GLY A 1 79 ? -34.369 -4.839 40.953 1.00 95.31 79 GLY A C 1
ATOM 532 O O . GLY A 1 79 ? -35.417 -4.479 41.485 1.00 95.31 79 GLY A O 1
ATOM 533 N N . LEU A 1 80 ? -33.562 -5.737 41.532 1.00 97.50 80 LEU A N 1
ATOM 534 C CA . LEU A 1 80 ? -33.873 -6.348 42.828 1.00 97.50 80 LEU A CA 1
ATOM 535 C C . LEU A 1 80 ? -33.942 -5.312 43.965 1.00 97.50 80 LEU A C 1
ATOM 537 O O . LEU A 1 80 ? -34.812 -5.407 44.832 1.00 97.50 80 LEU A O 1
ATOM 541 N N . ILE A 1 81 ? -33.039 -4.326 43.985 1.00 96.69 81 ILE A N 1
ATOM 542 C CA . ILE A 1 81 ? -33.044 -3.260 45.002 1.00 96.69 81 ILE A CA 1
ATOM 543 C C . ILE A 1 81 ? -34.301 -2.391 44.869 1.00 96.69 81 ILE A C 1
ATOM 545 O O . ILE A 1 81 ? -34.908 -2.056 45.887 1.00 96.69 81 ILE A O 1
ATOM 549 N N . ASP A 1 82 ? -34.720 -2.063 43.646 1.00 96.44 82 ASP A N 1
ATOM 550 C CA . ASP A 1 82 ? -35.952 -1.311 43.386 1.00 96.44 82 ASP A CA 1
ATOM 551 C C . ASP A 1 82 ? -37.194 -2.079 43.882 1.00 96.44 82 ASP A C 1
ATOM 553 O O . ASP A 1 82 ? -38.052 -1.520 44.573 1.00 96.44 82 ASP A O 1
ATOM 557 N N . ASP A 1 83 ? -37.256 -3.391 43.645 1.00 96.81 83 ASP A N 1
ATOM 558 C CA . ASP A 1 83 ? -38.327 -4.247 44.167 1.00 96.81 83 ASP A CA 1
ATOM 559 C C . ASP A 1 83 ? -38.345 -4.297 45.707 1.00 96.81 83 ASP A C 1
ATOM 561 O O . ASP A 1 83 ? -39.414 -4.193 46.326 1.00 96.81 83 ASP A O 1
ATOM 565 N N . ILE A 1 84 ? -37.172 -4.379 46.347 1.00 96.94 84 ILE A N 1
ATOM 566 C CA . ILE A 1 84 ? -37.037 -4.309 47.812 1.00 96.94 84 ILE A CA 1
ATOM 567 C C . ILE A 1 84 ? -37.493 -2.941 48.333 1.00 96.94 84 ILE A C 1
ATOM 569 O O . ILE A 1 84 ? -38.203 -2.873 49.342 1.00 96.94 84 ILE A O 1
ATOM 573 N N . ALA A 1 85 ? -37.132 -1.846 47.661 1.00 96.81 85 ALA A N 1
ATOM 574 C CA . ALA A 1 85 ? -37.543 -0.497 48.035 1.00 96.81 85 ALA A CA 1
ATOM 575 C C . ALA A 1 85 ? -39.070 -0.338 47.951 1.00 96.81 85 ALA A C 1
ATOM 577 O O . ALA A 1 85 ? -39.696 0.146 48.900 1.00 96.81 85 ALA A O 1
ATOM 578 N N . LYS A 1 86 ? -39.702 -0.837 46.880 1.00 95.31 86 LYS A N 1
ATOM 579 C CA . LYS A 1 86 ? -41.168 -0.852 46.731 1.00 95.31 86 LYS A CA 1
ATOM 580 C C . LYS A 1 86 ? -41.853 -1.660 47.833 1.00 95.31 86 LYS A C 1
ATOM 582 O O . LYS A 1 86 ? -42.817 -1.173 48.429 1.00 95.31 86 LYS A O 1
ATOM 587 N N . GLN A 1 87 ? -41.357 -2.860 48.147 1.00 97.44 87 GLN A N 1
ATOM 588 C CA . GLN A 1 87 ? -41.889 -3.668 49.252 1.00 97.44 87 GLN A CA 1
ATOM 589 C C . GLN A 1 87 ? -41.717 -2.976 50.607 1.00 97.44 87 GLN A C 1
ATOM 591 O O . GLN A 1 87 ? -42.654 -2.946 51.405 1.00 97.44 87 GLN A O 1
ATOM 596 N N . THR A 1 88 ? -40.553 -2.376 50.856 1.00 97.00 88 THR A N 1
ATOM 597 C CA . THR A 1 88 ? -40.254 -1.654 52.101 1.00 97.00 88 THR A CA 1
ATOM 598 C C . THR A 1 88 ? -41.174 -0.448 52.270 1.00 97.00 88 THR A C 1
ATOM 600 O O . THR A 1 88 ? -41.722 -0.234 53.350 1.00 97.00 88 THR A O 1
ATOM 603 N N . ASN A 1 89 ? -41.426 0.297 51.191 1.00 94.81 89 ASN A N 1
ATOM 604 C CA . ASN A 1 89 ? -42.375 1.408 51.176 1.00 94.81 89 ASN A CA 1
ATOM 605 C C . ASN A 1 89 ? -43.807 0.942 51.505 1.00 94.81 89 ASN A C 1
ATOM 607 O O . ASN A 1 89 ? -44.513 1.590 52.278 1.00 94.81 89 ASN A O 1
ATOM 611 N N . LEU A 1 90 ? -44.227 -0.206 50.965 1.00 96.44 90 LEU A N 1
ATOM 612 C CA . LEU A 1 90 ? -45.544 -0.791 51.230 1.00 96.44 90 LEU A CA 1
ATOM 613 C C . LEU A 1 90 ? -45.665 -1.282 52.685 1.00 96.44 90 LEU A C 1
ATOM 615 O O . LEU A 1 90 ? -46.671 -1.024 53.347 1.00 96.44 90 LEU A O 1
ATOM 619 N N . LEU A 1 91 ? -44.618 -1.912 53.225 1.00 96.19 91 LEU A N 1
ATOM 620 C CA . LEU A 1 91 ? -44.540 -2.302 54.638 1.00 96.19 91 LEU A CA 1
ATOM 621 C C . LEU A 1 91 ? -44.593 -1.085 55.573 1.00 96.19 91 LEU A C 1
ATOM 623 O O . LEU A 1 91 ? -45.338 -1.096 56.554 1.00 96.19 91 LEU A O 1
ATOM 627 N N . ALA A 1 92 ? -43.857 -0.019 55.253 1.00 96.62 92 ALA A N 1
ATOM 628 C CA . ALA A 1 92 ? -43.848 1.228 56.016 1.00 96.62 92 ALA A CA 1
ATOM 629 C C . ALA A 1 92 ? -45.214 1.933 55.999 1.00 96.62 92 ALA A C 1
ATOM 631 O O . ALA A 1 92 ? -45.665 2.473 57.013 1.00 96.62 92 ALA A O 1
ATOM 632 N N . LEU A 1 93 ? -45.911 1.887 54.860 1.00 94.00 93 LEU A N 1
ATOM 633 C CA . LEU A 1 93 ? -47.279 2.378 54.741 1.00 94.00 93 LEU A CA 1
ATOM 634 C C . LEU A 1 93 ? -48.233 1.599 55.655 1.00 94.00 93 LEU A C 1
ATOM 636 O O . LEU A 1 93 ? -48.973 2.215 56.421 1.00 94.00 93 LEU A O 1
ATOM 640 N N . ASN A 1 94 ? -48.171 0.265 55.635 1.00 94.88 94 ASN A N 1
ATOM 641 C CA . ASN A 1 94 ? -48.970 -0.578 56.528 1.00 94.88 94 ASN A CA 1
ATOM 642 C C . ASN A 1 94 ? -48.669 -0.285 58.007 1.00 94.88 94 ASN A C 1
ATOM 644 O O . ASN A 1 94 ? -49.591 -0.166 58.812 1.00 94.88 94 ASN A O 1
ATOM 648 N N . ALA A 1 95 ? -47.395 -0.090 58.362 1.00 94.81 95 ALA A N 1
ATOM 649 C CA . ALA A 1 95 ? -46.994 0.276 59.719 1.00 94.81 95 ALA A CA 1
ATOM 650 C C . ALA A 1 95 ? -47.523 1.659 60.138 1.00 94.81 95 ALA A C 1
ATOM 652 O O . ALA A 1 95 ? -47.932 1.836 61.282 1.00 94.81 95 ALA A O 1
ATOM 653 N N . THR A 1 96 ? -47.575 2.625 59.216 1.00 93.50 96 THR A N 1
ATOM 654 C CA . THR A 1 96 ? -48.159 3.953 59.473 1.00 93.50 96 THR A CA 1
ATOM 655 C C . THR A 1 96 ? -49.668 3.854 59.723 1.00 93.50 96 THR A C 1
ATOM 657 O O . THR A 1 96 ? -50.184 4.514 60.625 1.00 93.50 96 THR A O 1
ATOM 660 N N . ILE A 1 97 ? -50.373 3.004 58.966 1.00 92.25 97 ILE A N 1
ATOM 661 C CA . ILE A 1 97 ? -51.809 2.740 59.158 1.00 92.25 97 ILE A CA 1
ATOM 662 C C . ILE A 1 97 ? -52.059 2.127 60.542 1.00 92.25 97 ILE A C 1
ATOM 664 O O . ILE A 1 97 ? -52.928 2.600 61.277 1.00 92.25 97 ILE A O 1
ATOM 668 N N . GLU A 1 98 ? -51.278 1.120 60.933 1.00 95.12 98 GLU A N 1
ATOM 669 C CA . GLU A 1 98 ? -51.465 0.455 62.226 1.00 95.12 98 GLU A CA 1
ATOM 670 C C . GLU A 1 98 ? -51.056 1.357 63.404 1.00 95.12 98 GLU A C 1
ATOM 672 O O . GLU A 1 98 ? -51.727 1.382 64.437 1.00 95.12 98 GLU A O 1
ATOM 677 N N . ALA A 1 99 ? -50.024 2.190 63.234 1.00 94.06 99 ALA A N 1
ATOM 678 C CA . ALA A 1 99 ? -49.642 3.203 64.216 1.00 94.06 99 ALA A CA 1
ATOM 679 C C . ALA A 1 99 ? -50.752 4.246 64.433 1.00 94.06 99 ALA A C 1
ATOM 681 O O . ALA A 1 99 ? -51.035 4.612 65.574 1.00 94.06 99 ALA A O 1
ATOM 682 N N . ALA A 1 100 ? -51.430 4.680 63.364 1.00 91.75 100 ALA A N 1
ATOM 683 C CA . ALA A 1 100 ? -52.596 5.557 63.471 1.00 91.75 100 ALA A CA 1
ATOM 684 C C . ALA A 1 100 ? -53.762 4.871 64.203 1.00 91.75 100 ALA A C 1
ATOM 686 O O . ALA A 1 100 ? -54.454 5.501 65.004 1.00 91.75 100 ALA A O 1
ATOM 687 N N . ARG A 1 101 ? -53.947 3.564 63.983 1.00 93.25 101 ARG A N 1
ATOM 688 C CA . ARG A 1 101 ? -54.979 2.755 64.647 1.00 93.25 101 ARG A CA 1
ATOM 689 C C . ARG A 1 101 ? -54.742 2.598 66.152 1.00 93.25 101 ARG A C 1
ATOM 691 O O . ARG A 1 101 ? -55.705 2.549 66.913 1.00 93.25 101 ARG A O 1
ATOM 698 N N . ALA A 1 102 ? -53.482 2.567 66.585 1.00 93.12 102 ALA A N 1
ATOM 699 C CA . ALA A 1 102 ? -53.090 2.514 67.995 1.00 93.12 102 ALA A CA 1
ATOM 700 C C . ALA A 1 102 ? -53.235 3.861 68.745 1.00 93.12 102 ALA A C 1
ATOM 702 O O . ALA A 1 102 ? -53.043 3.911 69.963 1.00 93.12 102 ALA A O 1
ATOM 703 N N . GLY A 1 103 ? -53.580 4.956 68.055 1.00 90.75 103 GLY A N 1
ATOM 704 C CA . GLY A 1 103 ? -53.812 6.269 68.665 1.00 90.75 103 GLY A CA 1
ATOM 705 C C . GLY A 1 103 ? -52.561 6.858 69.332 1.00 90.75 103 GLY A C 1
ATOM 706 O O . GLY A 1 103 ? -51.471 6.840 68.764 1.00 90.75 103 GLY A O 1
ATOM 707 N N . GLU A 1 104 ? -52.697 7.388 70.555 1.00 89.81 104 GLU A N 1
ATOM 708 C CA . GLU A 1 104 ? -51.581 8.000 71.306 1.00 89.81 104 GLU A CA 1
ATOM 709 C C . GLU A 1 104 ? -50.412 7.026 71.548 1.00 89.81 104 GLU A C 1
ATOM 711 O O . GLU A 1 104 ? -49.253 7.435 71.489 1.00 89.81 104 GLU A O 1
ATOM 716 N N . ALA A 1 105 ? -50.693 5.731 71.744 1.00 88.50 105 ALA A N 1
ATOM 717 C CA . ALA A 1 105 ? -49.663 4.714 71.968 1.00 88.50 105 ALA A CA 1
ATOM 718 C C . ALA A 1 105 ? -48.804 4.438 70.716 1.00 88.50 105 ALA A C 1
ATOM 720 O O . ALA A 1 105 ? -47.681 3.952 70.833 1.00 88.50 105 ALA A O 1
ATOM 721 N N . GLY A 1 106 ? -49.310 4.769 69.522 1.00 92.31 106 GLY A N 1
ATOM 722 C CA . GLY A 1 106 ? -48.643 4.532 68.241 1.00 92.31 106 GLY A CA 1
ATOM 723 C C . GLY A 1 106 ? -47.749 5.674 67.750 1.00 92.31 106 GLY A C 1
ATOM 724 O O . GLY A 1 106 ? -47.046 5.492 66.758 1.00 92.31 106 GLY A O 1
ATOM 725 N N . LYS A 1 107 ? -47.721 6.839 68.418 1.00 90.94 107 LYS A N 1
ATOM 726 C CA . LYS A 1 107 ? -47.010 8.040 67.924 1.00 90.94 107 LYS A CA 1
ATOM 727 C C . LYS A 1 107 ? -45.530 7.809 67.612 1.00 90.94 107 LYS A C 1
ATOM 729 O O . LYS A 1 107 ? -45.061 8.237 66.562 1.00 90.94 107 LYS A O 1
ATOM 734 N N . GLY A 1 108 ? -44.798 7.117 68.489 1.00 91.88 108 GLY A N 1
ATOM 735 C CA . GLY A 1 108 ? -43.384 6.797 68.247 1.00 91.88 108 GLY A CA 1
ATOM 736 C C . GLY A 1 108 ? -43.192 5.860 67.050 1.00 91.88 108 GLY A C 1
ATOM 737 O O . GLY A 1 108 ? -42.283 6.051 66.248 1.00 91.88 108 GLY A O 1
ATOM 738 N N . PHE A 1 109 ? -44.104 4.899 66.883 1.00 93.50 109 PHE A N 1
ATOM 739 C CA . PHE A 1 109 ? -44.097 3.958 65.763 1.00 93.50 109 PHE A CA 1
ATOM 740 C C . PHE A 1 109 ? -44.424 4.648 64.430 1.00 93.50 109 PHE A C 1
ATOM 742 O O . PHE A 1 109 ? -43.822 4.329 63.409 1.00 93.50 109 PHE A O 1
ATOM 749 N N . ALA A 1 110 ? -45.319 5.642 64.447 1.00 93.44 110 ALA A N 1
ATOM 750 C CA . ALA A 1 110 ? -45.668 6.440 63.273 1.00 93.44 110 ALA A CA 1
ATOM 751 C C . ALA A 1 110 ? -44.470 7.239 62.731 1.00 93.44 110 ALA A C 1
ATOM 753 O O . ALA A 1 110 ? -44.291 7.314 61.517 1.00 93.44 110 ALA A O 1
ATOM 754 N N . VAL A 1 111 ? -43.627 7.796 63.612 1.00 94.81 111 VAL A N 1
ATOM 755 C CA . VAL A 1 111 ? -42.405 8.516 63.203 1.00 94.81 111 VAL A CA 1
ATOM 756 C C . VAL A 1 111 ? -41.425 7.569 62.512 1.00 94.81 111 VAL A C 1
ATOM 758 O O . VAL A 1 111 ? -40.947 7.874 61.422 1.00 94.81 111 VAL A O 1
ATOM 761 N N . VAL A 1 112 ? -41.174 6.396 63.102 1.00 96.19 112 VAL A N 1
ATOM 762 C CA . VAL A 1 112 ? -40.274 5.392 62.511 1.00 96.19 112 VAL A CA 1
ATOM 763 C C . VAL A 1 112 ? -40.811 4.901 61.165 1.00 96.19 112 VAL A C 1
ATOM 765 O O . VAL A 1 112 ? -40.058 4.830 60.199 1.00 96.19 112 VAL A O 1
ATOM 768 N N . ALA A 1 113 ? -42.111 4.613 61.066 1.00 96.06 113 ALA A N 1
ATOM 769 C CA . ALA A 1 113 ? -42.728 4.192 59.811 1.00 96.06 113 ALA A CA 1
ATOM 770 C C . ALA A 1 113 ? -42.616 5.270 58.716 1.00 96.06 113 ALA A C 1
ATOM 772 O O . ALA A 1 113 ? -42.327 4.945 57.564 1.00 96.06 113 ALA A O 1
ATOM 773 N N . GLY A 1 114 ? -42.775 6.550 59.070 1.00 95.44 114 GLY A N 1
ATOM 774 C CA . GLY A 1 114 ? -42.556 7.673 58.157 1.00 95.44 114 GLY A CA 1
ATOM 775 C C . GLY A 1 114 ? -41.114 7.762 57.652 1.00 95.44 114 GLY A C 1
ATOM 776 O O . GLY A 1 114 ? -40.899 7.950 56.455 1.00 95.44 114 GLY A O 1
ATOM 777 N N . GLU A 1 115 ? -40.135 7.556 58.534 1.00 96.75 115 GLU A N 1
ATOM 778 C CA . GLU A 1 115 ? -38.716 7.581 58.166 1.00 96.75 115 GLU A CA 1
ATOM 779 C C . GLU A 1 115 ? -38.340 6.413 57.244 1.00 96.75 115 GLU A C 1
ATOM 781 O O . GLU A 1 115 ? -37.702 6.617 56.212 1.00 96.75 115 GLU A O 1
ATOM 786 N N . VAL A 1 116 ? -38.820 5.197 57.541 1.00 97.38 116 VAL A N 1
ATOM 787 C CA . VAL A 1 116 ? -38.625 4.023 56.669 1.00 97.38 116 VAL A CA 1
ATOM 788 C C . VAL A 1 116 ? -39.249 4.258 55.291 1.00 97.38 116 VAL A C 1
ATOM 790 O O . VAL A 1 116 ? -38.640 3.933 54.273 1.00 97.38 116 VAL A O 1
ATOM 793 N N . LYS A 1 117 ? -40.442 4.862 55.235 1.00 95.38 117 LYS A N 1
ATOM 794 C CA . LYS A 1 117 ? -41.108 5.215 53.974 1.00 95.38 117 LYS A CA 1
ATOM 795 C C . LYS A 1 117 ? -40.282 6.208 53.146 1.00 95.38 117 LYS A C 1
ATOM 797 O O . LYS A 1 117 ? -40.185 6.071 51.924 1.00 95.38 117 LYS A O 1
ATOM 802 N N . ASN A 1 118 ? -39.689 7.204 53.805 1.00 96.56 118 ASN A N 1
ATOM 803 C CA . ASN A 1 118 ? -38.848 8.210 53.160 1.00 96.56 118 ASN A CA 1
ATOM 804 C C . ASN A 1 118 ? -37.555 7.585 52.610 1.00 96.56 118 ASN A C 1
ATOM 806 O O . ASN A 1 118 ? -37.247 7.756 51.433 1.00 96.56 118 ASN A O 1
ATOM 810 N N . LEU A 1 119 ? -36.869 6.763 53.413 1.00 97.00 119 LEU A N 1
ATOM 811 C CA . LEU A 1 119 ? -35.688 5.999 52.991 1.00 97.00 119 LEU A CA 1
ATOM 812 C C . LEU A 1 119 ? -35.985 5.071 51.807 1.00 97.00 119 LEU A C 1
ATOM 814 O O . LEU A 1 119 ? -35.205 5.012 50.858 1.00 97.00 119 LEU A O 1
ATOM 818 N N . ALA A 1 120 ? -37.126 4.380 51.823 1.00 96.94 120 ALA A N 1
ATOM 819 C CA . ALA A 1 120 ? -37.548 3.526 50.717 1.00 96.94 120 ALA A CA 1
ATOM 820 C C . ALA A 1 120 ? -37.797 4.330 49.428 1.00 96.94 120 ALA A C 1
ATOM 822 O O . ALA A 1 120 ? -37.385 3.912 48.350 1.00 96.94 120 ALA A O 1
ATOM 823 N N . SER A 1 121 ? -38.411 5.514 49.539 1.00 95.44 121 SER A N 1
ATOM 824 C CA . SER A 1 121 ? -38.635 6.407 48.393 1.00 95.44 121 SER A CA 1
ATOM 825 C C . SER A 1 121 ? -37.322 6.969 47.834 1.00 95.44 121 SER A C 1
ATOM 827 O O . SER A 1 121 ? -37.144 7.010 46.620 1.00 95.44 121 SER A O 1
ATOM 829 N N . GLN A 1 122 ? -36.380 7.352 48.704 1.00 97.12 122 GLN A N 1
ATOM 830 C CA . GLN A 1 122 ? -35.037 7.772 48.287 1.00 97.12 122 GLN A CA 1
ATOM 831 C C . GLN A 1 122 ? -34.282 6.633 47.600 1.00 97.12 122 GLN A C 1
ATOM 833 O O . GLN A 1 122 ? -33.690 6.850 46.550 1.00 97.12 122 GLN A O 1
ATOM 838 N N . THR A 1 123 ? -34.367 5.413 48.139 1.00 96.62 123 THR A N 1
ATOM 839 C CA . THR A 1 123 ? -33.737 4.227 47.539 1.00 96.62 123 THR A CA 1
ATOM 840 C C . THR A 1 123 ? -34.268 3.982 46.127 1.00 96.62 123 THR A C 1
ATOM 842 O O . THR A 1 123 ? -33.466 3.825 45.214 1.00 96.62 123 THR A O 1
ATOM 845 N N . ALA A 1 124 ? -35.592 4.033 45.929 1.00 95.44 124 ALA A N 1
ATOM 846 C CA . ALA A 1 124 ? -36.213 3.882 44.610 1.00 95.44 124 ALA A CA 1
ATOM 847 C C . ALA A 1 124 ? -35.794 4.993 43.621 1.00 95.44 124 ALA A C 1
ATOM 849 O O . ALA A 1 124 ? -35.600 4.751 42.431 1.00 95.44 124 ALA A O 1
ATOM 850 N N . SER A 1 125 ? -35.624 6.228 44.108 1.00 95.62 125 SER A N 1
ATOM 851 C CA . SER A 1 125 ? -35.105 7.328 43.286 1.00 95.62 125 SER A CA 1
ATOM 852 C C . SER A 1 125 ? -33.658 7.074 42.859 1.00 95.62 125 SER A C 1
ATOM 854 O O . SER A 1 125 ? -33.317 7.258 41.694 1.00 95.62 125 SER A O 1
ATOM 856 N N . SER A 1 126 ? -32.806 6.615 43.778 1.00 97.00 126 SER A N 1
ATOM 857 C CA . SER A 1 126 ? -31.410 6.299 43.473 1.00 97.00 126 SER A CA 1
ATOM 858 C C 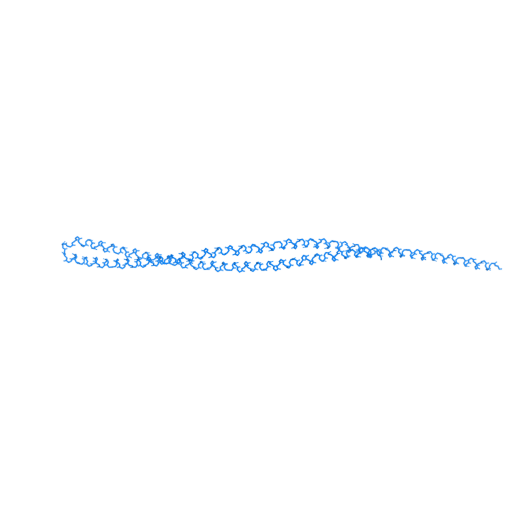. SER A 1 126 ? -31.275 5.108 42.524 1.00 97.00 126 SER A C 1
ATOM 860 O O . SER A 1 126 ? -30.427 5.145 41.636 1.00 97.00 126 SER A O 1
ATOM 862 N N . THR A 1 127 ? -32.104 4.067 42.652 1.00 96.31 127 THR A N 1
ATOM 863 C CA . THR A 1 127 ? -32.095 2.943 41.699 1.00 96.31 127 THR A CA 1
ATOM 864 C C . THR A 1 127 ? -32.495 3.385 40.298 1.00 96.31 127 THR A C 1
ATOM 866 O O . THR A 1 127 ? -31.874 2.938 39.339 1.00 96.31 127 THR A O 1
ATOM 869 N N . TYR A 1 128 ? -33.454 4.307 40.165 1.00 94.88 128 TYR A N 1
ATOM 870 C CA . TYR A 1 128 ? -33.829 4.883 38.870 1.00 94.88 128 TYR A CA 1
ATOM 871 C C . TYR A 1 128 ? -32.675 5.663 38.216 1.00 94.88 128 TYR A C 1
ATOM 873 O O . TYR A 1 128 ? -32.412 5.512 37.024 1.00 94.88 128 TYR A O 1
ATOM 881 N N . GLU A 1 129 ? -31.944 6.469 38.991 1.00 96.38 129 GLU A N 1
ATOM 882 C CA . GLU A 1 129 ? -30.754 7.174 38.493 1.00 96.38 129 GLU A CA 1
ATOM 883 C C . GLU A 1 129 ? -29.643 6.203 38.064 1.00 96.38 129 GLU A C 1
ATOM 885 O O . GLU A 1 129 ? -28.999 6.413 37.034 1.00 96.38 129 GLU A O 1
ATOM 890 N N . ILE A 1 130 ? -29.430 5.120 38.820 1.00 96.12 130 ILE A N 1
ATOM 891 C CA . ILE A 1 130 ? -28.448 4.086 38.470 1.00 96.12 130 ILE A CA 1
ATOM 892 C C . ILE A 1 130 ? -28.855 3.347 37.192 1.00 96.12 130 ILE A C 1
ATOM 894 O O . ILE A 1 130 ? -28.000 3.120 36.338 1.00 96.12 130 ILE A O 1
ATOM 898 N N . ASP A 1 131 ? -30.133 3.015 37.020 1.00 95.00 131 ASP A N 1
ATOM 899 C CA . ASP A 1 131 ? -30.632 2.365 35.804 1.00 95.00 131 ASP A CA 1
ATOM 900 C C . ASP A 1 131 ? -30.406 3.243 34.558 1.00 95.00 131 ASP A C 1
ATOM 902 O O . ASP A 1 131 ? -29.905 2.779 33.531 1.00 95.00 131 ASP A O 1
ATOM 906 N N . ALA A 1 132 ? -30.636 4.557 34.680 1.00 95.69 132 ALA A N 1
ATOM 907 C CA . ALA A 1 132 ? -30.305 5.511 33.624 1.00 95.69 132 ALA A CA 1
ATOM 908 C C . ALA A 1 132 ? -28.796 5.531 33.300 1.00 95.69 132 ALA A C 1
ATOM 910 O O . ALA A 1 132 ? -28.416 5.570 32.128 1.00 95.69 132 ALA A O 1
ATOM 911 N N . MET A 1 133 ? -27.923 5.460 34.313 1.00 95.81 133 MET A N 1
ATOM 912 C CA . MET A 1 133 ? -26.471 5.362 34.103 1.00 95.81 133 MET A CA 1
ATOM 913 C C . MET A 1 133 ? -26.071 4.053 33.405 1.00 95.81 133 MET A C 1
ATOM 915 O O . MET A 1 133 ? -25.230 4.074 32.506 1.00 95.81 133 MET A O 1
ATOM 919 N N . ILE A 1 134 ? -26.692 2.928 33.766 1.00 95.62 134 ILE A N 1
ATOM 920 C CA . ILE A 1 134 ? -26.480 1.621 33.124 1.00 95.62 134 ILE A CA 1
ATOM 921 C C . ILE A 1 134 ? -26.841 1.682 31.639 1.00 95.62 134 ILE A C 1
ATOM 923 O O . ILE A 1 134 ? -26.061 1.220 30.803 1.00 95.62 134 ILE A O 1
ATOM 927 N N . ALA A 1 135 ? -27.978 2.294 31.298 1.00 94.12 135 ALA A N 1
ATOM 928 C CA . ALA A 1 135 ? -28.401 2.460 29.911 1.00 94.12 135 ALA A CA 1
ATOM 929 C C . ALA A 1 135 ? -27.382 3.271 29.088 1.00 94.12 135 ALA A C 1
ATOM 931 O O . ALA A 1 135 ? -27.038 2.880 27.970 1.00 94.12 135 ALA A O 1
ATOM 932 N N . VAL A 1 136 ? -26.841 4.356 29.656 1.00 96.25 136 VAL A N 1
ATOM 933 C CA . VAL A 1 136 ? -25.790 5.163 29.011 1.00 96.25 136 VAL A CA 1
ATOM 934 C C . VAL A 1 136 ? -24.511 4.350 28.805 1.00 96.25 136 VAL A C 1
ATOM 936 O O . VAL A 1 136 ? -23.968 4.345 27.700 1.00 96.25 136 VAL A O 1
ATOM 939 N N . ILE A 1 137 ? -24.047 3.627 29.830 1.00 95.06 137 ILE A N 1
ATOM 940 C CA . ILE A 1 137 ? -22.841 2.788 29.735 1.00 95.06 137 ILE A CA 1
ATOM 941 C C . ILE A 1 137 ? -23.013 1.721 28.649 1.00 95.06 137 ILE A C 1
ATOM 943 O O . ILE A 1 137 ? -22.095 1.489 27.860 1.00 95.06 137 ILE A O 1
ATOM 947 N N . ARG A 1 138 ? -24.188 1.090 28.567 1.00 92.12 138 ARG A N 1
ATOM 948 C CA . ARG A 1 138 ? -24.484 0.082 27.545 1.00 92.12 138 ARG A CA 1
ATOM 949 C C . ARG A 1 138 ? -24.454 0.673 26.135 1.00 92.12 138 ARG A C 1
ATOM 951 O O . ARG A 1 138 ? -23.778 0.119 25.275 1.00 92.12 138 ARG A O 1
ATOM 958 N N . SER A 1 139 ? -25.083 1.830 25.920 1.00 95.00 139 SER A N 1
ATOM 959 C CA . SER A 1 139 ? -25.029 2.541 24.632 1.00 95.00 139 SER A CA 1
ATOM 960 C C . SER A 1 139 ? -23.588 2.845 24.210 1.00 95.00 139 SER A C 1
ATOM 962 O O . SER A 1 139 ? -23.186 2.546 23.089 1.00 95.00 139 SER A O 1
ATOM 964 N N . GLN A 1 140 ? -22.767 3.368 25.126 1.00 95.06 140 GLN A N 1
ATOM 965 C CA . GLN A 1 140 ? -21.351 3.654 24.855 1.00 95.06 140 GLN A CA 1
ATOM 966 C C . GLN A 1 140 ? -20.538 2.384 24.567 1.00 95.06 140 GLN A C 1
ATOM 968 O O . GLN A 1 140 ? -19.611 2.392 23.754 1.00 95.06 140 GLN A O 1
ATOM 973 N N . THR A 1 141 ? -20.887 1.276 25.221 1.00 92.62 141 THR A N 1
ATOM 974 C CA . THR A 1 141 ? -20.276 -0.037 24.986 1.00 92.62 141 THR A CA 1
ATOM 975 C C . THR A 1 141 ? -20.597 -0.528 23.571 1.00 92.62 141 THR A C 1
ATOM 977 O O . THR A 1 141 ? -19.692 -0.953 22.855 1.00 92.62 141 THR A O 1
ATOM 980 N N . GLU A 1 142 ? -21.849 -0.404 23.125 1.00 91.81 142 GLU A N 1
ATOM 981 C CA . GLU A 1 142 ? -22.280 -0.760 21.765 1.00 91.81 142 GLU A CA 1
ATOM 982 C C . GLU A 1 142 ? -21.592 0.102 20.692 1.00 91.81 142 GLU A C 1
ATOM 984 O O . GLU A 1 142 ? -21.082 -0.434 19.704 1.00 91.81 142 GLU A O 1
ATOM 989 N N . GLU A 1 143 ? -21.489 1.416 20.913 1.00 94.69 143 GLU A N 1
ATOM 990 C CA . GLU A 1 143 ? -20.730 2.329 20.044 1.00 94.69 143 GLU A CA 1
ATOM 991 C C . GLU A 1 143 ? -19.248 1.937 19.962 1.00 94.69 143 GLU A C 1
ATOM 993 O O . GLU A 1 143 ? -18.658 1.920 18.879 1.00 94.69 143 GLU A O 1
ATOM 998 N N . THR A 1 144 ? -18.654 1.544 21.092 1.00 93.19 144 THR A N 1
ATOM 999 C CA . THR A 1 144 ? -17.267 1.064 21.142 1.00 93.19 144 THR A CA 1
ATOM 1000 C C . THR A 1 144 ? -17.096 -0.216 20.323 1.00 93.19 144 THR A C 1
ATOM 1002 O O . THR A 1 144 ? -16.142 -0.319 19.554 1.00 93.19 144 THR A O 1
ATOM 1005 N N . VAL A 1 145 ? -18.025 -1.178 20.414 1.00 91.44 145 VAL A N 1
ATOM 1006 C CA . VAL A 1 145 ? -17.995 -2.392 19.575 1.00 91.44 145 VAL A CA 1
ATOM 1007 C C . VAL A 1 145 ? -18.057 -2.034 18.090 1.00 91.44 145 VAL A C 1
ATOM 1009 O O . VAL A 1 145 ? -17.314 -2.606 17.293 1.00 91.44 145 VAL A O 1
ATOM 1012 N N . ALA A 1 146 ? -18.926 -1.098 17.702 1.00 92.94 146 ALA A N 1
ATOM 1013 C CA . ALA A 1 146 ? -19.044 -0.667 16.312 1.00 92.94 146 ALA A CA 1
ATOM 1014 C C . ALA A 1 146 ? -17.748 -0.014 15.802 1.00 92.94 146 ALA A C 1
ATOM 1016 O O . ALA A 1 146 ? -17.277 -0.358 14.718 1.00 92.94 146 ALA A O 1
ATOM 1017 N N . ALA A 1 147 ? -17.130 0.858 16.603 1.00 94.56 147 ALA A N 1
ATOM 1018 C CA . ALA A 1 147 ? -15.845 1.471 16.271 1.00 94.56 147 ALA A CA 1
ATOM 1019 C C . ALA A 1 147 ? -14.731 0.423 16.117 1.00 94.56 147 ALA A C 1
ATOM 1021 O O . ALA A 1 147 ? -13.961 0.468 15.161 1.00 94.56 147 ALA A O 1
ATOM 1022 N N . VAL A 1 148 ? -14.682 -0.563 17.017 1.00 92.75 148 VAL A N 1
ATOM 1023 C CA . VAL A 1 148 ? -13.707 -1.661 16.963 1.00 92.75 148 VAL A CA 1
ATOM 1024 C C . VAL A 1 148 ? -13.885 -2.520 15.708 1.00 92.75 148 VAL A C 1
ATOM 1026 O O . VAL A 1 148 ? -12.889 -2.906 15.100 1.00 92.75 148 VAL A O 1
ATOM 1029 N N . ARG A 1 149 ? -15.124 -2.774 15.264 1.00 91.31 149 ARG A N 1
ATOM 1030 C CA . ARG A 1 149 ? -15.377 -3.455 13.980 1.00 91.31 149 ARG A CA 1
AT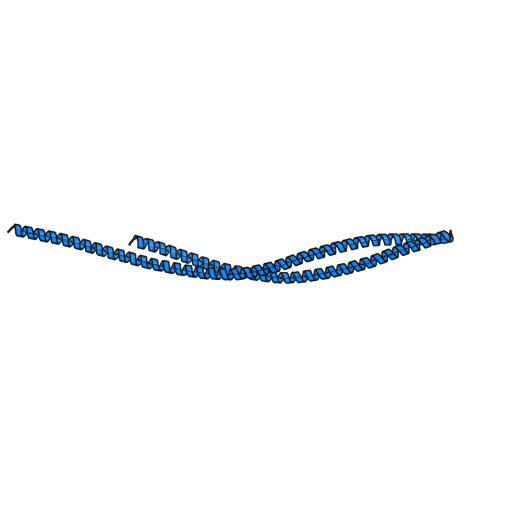OM 1031 C C . ARG A 1 149 ? -14.828 -2.662 12.795 1.00 91.31 149 ARG A C 1
ATOM 1033 O O . ARG A 1 149 ? -14.120 -3.238 11.984 1.00 91.31 149 ARG A O 1
ATOM 1040 N N . GLY A 1 150 ? -15.068 -1.351 12.748 1.00 94.75 150 GLY A N 1
ATOM 1041 C CA . GLY A 1 150 ? -14.525 -0.500 11.681 1.00 94.75 150 GLY A CA 1
ATOM 1042 C C . GLY A 1 150 ? -12.991 -0.452 11.657 1.00 94.75 150 GLY A C 1
ATOM 1043 O O . GLY A 1 150 ? -12.388 -0.389 10.586 1.00 94.75 150 GLY A O 1
ATOM 1044 N N . ILE A 1 151 ? -12.340 -0.534 12.825 1.00 92.81 151 ILE A N 1
ATOM 1045 C CA . ILE A 1 151 ? -10.878 -0.686 12.911 1.00 92.81 151 ILE A CA 1
ATOM 1046 C C . ILE A 1 151 ? -10.440 -2.020 12.296 1.00 92.81 151 ILE A C 1
ATOM 1048 O O . ILE A 1 151 ? -9.455 -2.050 11.565 1.00 92.81 151 ILE A O 1
ATOM 1052 N N . ASN A 1 152 ? -11.174 -3.100 12.560 1.00 92.25 152 ASN A N 1
ATOM 1053 C CA . ASN A 1 152 ? -10.881 -4.419 12.004 1.00 92.25 152 ASN A CA 1
ATOM 1054 C C . ASN A 1 152 ? -11.005 -4.432 10.470 1.00 92.25 152 ASN A C 1
ATOM 1056 O O . ASN A 1 152 ? -10.088 -4.884 9.799 1.00 92.25 152 ASN A O 1
ATOM 1060 N N . ASP A 1 153 ? -12.065 -3.833 9.919 1.00 93.31 153 ASP A N 1
ATOM 1061 C CA . ASP A 1 153 ? -12.233 -3.700 8.463 1.00 93.31 153 ASP A CA 1
ATOM 1062 C C . ASP A 1 153 ? -11.088 -2.883 7.831 1.00 93.31 153 ASP A C 1
ATOM 1064 O O . ASP A 1 153 ? -10.613 -3.176 6.735 1.00 93.31 153 ASP A O 1
ATOM 1068 N N . THR A 1 154 ? -10.614 -1.849 8.537 1.00 93.88 154 THR A N 1
ATOM 1069 C CA . THR A 1 154 ? -9.472 -1.032 8.093 1.00 93.88 154 THR A CA 1
ATOM 1070 C C . THR A 1 154 ? -8.172 -1.836 8.097 1.00 93.88 154 THR A C 1
ATOM 1072 O O . THR A 1 154 ? -7.359 -1.692 7.190 1.00 93.88 154 THR A O 1
ATOM 1075 N N . ILE A 1 155 ? -7.975 -2.677 9.111 1.00 92.69 155 ILE A N 1
ATOM 1076 C CA . ILE A 1 155 ? -6.840 -3.595 9.219 1.00 92.69 155 ILE A CA 1
ATOM 1077 C C . ILE A 1 155 ? -6.851 -4.601 8.064 1.00 92.69 155 ILE A C 1
ATOM 1079 O O . ILE A 1 155 ? -5.830 -4.752 7.399 1.00 92.69 155 ILE A O 1
ATOM 1083 N N . ASP A 1 156 ? -7.989 -5.232 7.782 1.00 91.25 156 ASP A N 1
ATOM 1084 C CA . ASP A 1 156 ? -8.101 -6.198 6.685 1.00 91.25 156 ASP A CA 1
ATOM 1085 C C . ASP A 1 156 ? -7.774 -5.533 5.334 1.00 91.25 156 ASP A C 1
ATOM 1087 O O . ASP A 1 156 ? -6.983 -6.051 4.546 1.00 91.25 156 ASP A O 1
ATOM 1091 N N . ALA A 1 157 ? -8.275 -4.313 5.106 1.00 93.50 157 ALA A N 1
ATOM 1092 C CA . ALA A 1 157 ? -7.938 -3.538 3.914 1.00 93.50 157 ALA A CA 1
ATOM 1093 C C . ALA A 1 157 ? -6.441 -3.170 3.833 1.00 93.50 157 ALA A C 1
ATOM 1095 O O . ALA A 1 157 ? -5.886 -3.069 2.736 1.00 93.50 157 ALA A O 1
ATOM 1096 N N . LEU A 1 158 ? -5.768 -2.934 4.964 1.00 92.75 158 LEU A N 1
ATOM 1097 C CA . LEU A 1 158 ? -4.323 -2.678 4.986 1.00 92.75 158 LEU A CA 1
ATOM 1098 C C . LEU A 1 158 ? -3.522 -3.925 4.593 1.00 92.75 158 LEU A C 1
ATOM 1100 O O . LEU A 1 158 ? -2.580 -3.798 3.812 1.00 92.75 158 LEU A O 1
ATOM 1104 N N . ASP A 1 159 ? -3.914 -5.106 5.072 1.00 91.31 159 ASP A N 1
ATOM 1105 C CA . ASP A 1 159 ? -3.263 -6.381 4.738 1.00 91.31 159 ASP A CA 1
ATOM 1106 C C . ASP A 1 159 ? -3.404 -6.731 3.244 1.00 91.31 159 ASP A C 1
ATOM 1108 O O . ASP A 1 159 ? -2.421 -7.067 2.569 1.00 91.31 159 ASP A O 1
ATOM 1112 N N . GLU A 1 160 ? -4.603 -6.542 2.681 1.00 92.12 160 GLU A N 1
ATOM 1113 C CA . GLU A 1 160 ? -4.853 -6.714 1.244 1.00 92.12 160 GLU A CA 1
ATOM 1114 C C . GLU A 1 160 ? -3.993 -5.762 0.398 1.00 92.12 160 GLU A C 1
ATOM 1116 O O . GLU A 1 160 ? -3.357 -6.177 -0.576 1.00 92.12 160 GLU A O 1
ATOM 1121 N N . ASN A 1 161 ? -3.923 -4.484 0.788 1.00 93.31 161 ASN A N 1
ATOM 1122 C CA . ASN A 1 161 ? -3.112 -3.487 0.089 1.00 93.31 161 ASN A CA 1
ATOM 1123 C C . ASN A 1 161 ? -1.614 -3.794 0.184 1.00 93.31 161 ASN A C 1
ATOM 1125 O O . ASN A 1 161 ? -0.902 -3.672 -0.812 1.00 93.31 161 ASN A O 1
ATOM 1129 N N . ALA A 1 162 ? -1.127 -4.209 1.353 1.00 93.06 162 ALA A N 1
ATOM 1130 C CA . ALA A 1 162 ? 0.265 -4.599 1.541 1.00 93.06 162 ALA A CA 1
ATOM 1131 C C . ALA A 1 162 ? 0.640 -5.789 0.643 1.00 93.06 162 ALA A C 1
ATOM 1133 O O . ALA A 1 162 ? 1.670 -5.756 -0.034 1.00 93.06 162 ALA A O 1
ATOM 1134 N N . THR A 1 163 ? -0.237 -6.791 0.556 1.00 91.38 163 THR A N 1
ATOM 1135 C CA . THR A 1 163 ? -0.072 -7.944 -0.340 1.00 91.38 163 THR A CA 1
ATOM 1136 C C . THR A 1 163 ? -0.042 -7.516 -1.810 1.00 91.38 163 THR A C 1
ATOM 1138 O O . THR A 1 163 ? 0.841 -7.933 -2.564 1.00 91.38 163 THR A O 1
ATOM 1141 N N . ALA A 1 164 ? -0.954 -6.631 -2.221 1.00 94.06 164 ALA A N 1
ATOM 1142 C CA . ALA A 1 164 ? -0.990 -6.104 -3.583 1.00 94.06 164 ALA A CA 1
ATOM 1143 C C . ALA A 1 164 ? 0.274 -5.295 -3.933 1.00 94.06 164 ALA A C 1
ATOM 1145 O O . ALA A 1 164 ? 0.811 -5.434 -5.035 1.00 94.06 164 ALA A O 1
ATOM 1146 N N . ILE A 1 165 ? 0.785 -4.484 -2.998 1.00 93.75 165 ILE A N 1
ATOM 1147 C CA . ILE A 1 165 ? 2.037 -3.733 -3.169 1.00 93.75 165 ILE A CA 1
ATOM 1148 C C . ILE A 1 165 ? 3.221 -4.691 -3.301 1.00 93.75 165 ILE A C 1
ATOM 1150 O O . ILE A 1 165 ? 4.045 -4.495 -4.192 1.00 93.75 165 ILE A O 1
ATOM 1154 N N . ALA A 1 166 ? 3.303 -5.732 -2.468 1.00 90.75 166 ALA A N 1
ATOM 1155 C CA . ALA A 1 166 ? 4.377 -6.719 -2.542 1.00 90.75 166 ALA A CA 1
ATOM 1156 C C . ALA A 1 166 ? 4.400 -7.427 -3.908 1.00 90.75 166 ALA A C 1
ATOM 1158 O O . ALA A 1 166 ? 5.441 -7.466 -4.565 1.00 90.75 166 ALA A O 1
ATOM 1159 N N . GLN A 1 167 ? 3.240 -7.888 -4.387 1.00 92.19 167 GLN A N 1
ATOM 1160 C CA . GLN A 1 167 ? 3.124 -8.534 -5.696 1.00 92.19 167 GLN A CA 1
ATOM 1161 C C . GLN A 1 167 ? 3.436 -7.573 -6.853 1.00 92.19 167 GLN A C 1
ATOM 1163 O O . GLN A 1 167 ? 4.148 -7.925 -7.794 1.00 92.19 167 GLN A O 1
ATOM 1168 N N . SER A 1 168 ? 2.926 -6.339 -6.794 1.00 93.88 168 SER A N 1
ATOM 1169 C CA . SER A 1 168 ? 3.250 -5.316 -7.792 1.00 93.88 168 SER A CA 1
ATOM 1170 C C . SER A 1 168 ? 4.739 -4.969 -7.782 1.00 93.88 168 SER A C 1
ATOM 1172 O O . SER A 1 168 ? 5.304 -4.703 -8.842 1.00 93.88 168 SER A O 1
ATOM 1174 N N . GLY A 1 169 ? 5.373 -4.964 -6.609 1.00 93.25 169 GLY A N 1
ATOM 1175 C CA . GLY A 1 169 ? 6.803 -4.734 -6.455 1.00 93.25 169 GLY A CA 1
ATOM 1176 C C . GLY A 1 169 ? 7.629 -5.832 -7.119 1.00 93.25 169 GLY A C 1
ATOM 1177 O O . GLY A 1 169 ? 8.562 -5.530 -7.856 1.00 93.25 169 GLY A O 1
ATOM 1178 N N . GLU A 1 170 ? 7.259 -7.100 -6.947 1.00 90.19 170 GLU A N 1
ATOM 1179 C CA . GLU A 1 170 ? 7.952 -8.218 -7.600 1.00 90.19 170 GLU A CA 1
ATOM 1180 C C . GLU A 1 170 ? 7.886 -8.115 -9.135 1.00 90.19 170 GLU A C 1
ATOM 1182 O O . GLU A 1 170 ? 8.923 -8.137 -9.800 1.00 90.19 170 GLU A O 1
ATOM 1187 N N . ASN A 1 171 ? 6.697 -7.852 -9.689 1.00 93.19 171 ASN A N 1
ATOM 1188 C CA . ASN A 1 171 ? 6.513 -7.646 -11.132 1.00 93.19 171 ASN A CA 1
ATOM 1189 C C . ASN A 1 171 ? 7.309 -6.438 -11.663 1.00 93.19 171 ASN A C 1
ATOM 1191 O O . ASN A 1 171 ? 7.884 -6.485 -12.751 1.00 93.19 171 ASN A O 1
ATOM 1195 N N . GLN A 1 172 ? 7.345 -5.331 -10.913 1.00 93.50 172 GLN A N 1
ATOM 1196 C CA . GLN A 1 172 ? 8.123 -4.152 -11.300 1.00 93.50 172 GLN A CA 1
ATOM 1197 C C . GLN A 1 172 ? 9.630 -4.409 -11.227 1.00 93.50 172 GLN A C 1
ATOM 1199 O O . GLN A 1 172 ? 10.372 -3.885 -12.060 1.00 93.50 172 GLN A O 1
ATOM 1204 N N . ALA A 1 173 ? 10.096 -5.206 -10.263 1.00 92.19 173 ALA A N 1
ATOM 1205 C CA . ALA A 1 173 ? 11.503 -5.566 -10.148 1.00 92.19 173 ALA A CA 1
ATOM 1206 C C . ALA A 1 173 ? 11.963 -6.406 -11.350 1.00 92.19 173 ALA A C 1
ATOM 1208 O O . ALA A 1 173 ? 13.038 -6.135 -11.883 1.00 92.19 173 ALA A O 1
ATOM 1209 N N . GLU A 1 174 ? 11.139 -7.357 -11.803 1.00 93.44 174 GLU A N 1
ATOM 1210 C CA . GLU A 1 174 ? 11.379 -8.139 -13.025 1.00 93.44 174 GLU A CA 1
ATOM 1211 C C . GLU A 1 174 ? 11.405 -7.240 -14.268 1.00 93.44 174 GLU A C 1
ATOM 1213 O O . GLU A 1 174 ? 12.387 -7.229 -15.008 1.00 93.44 174 GLU A O 1
ATOM 1218 N N . ALA A 1 175 ? 10.387 -6.392 -14.449 1.00 94.94 175 ALA A N 1
ATOM 1219 C CA . ALA A 1 175 ? 10.334 -5.463 -15.579 1.00 94.94 175 ALA A CA 1
ATOM 1220 C C . ALA A 1 175 ? 11.536 -4.499 -15.611 1.00 94.94 175 ALA A C 1
ATOM 1222 O O . ALA A 1 175 ? 12.036 -4.143 -16.677 1.00 94.94 175 ALA A O 1
ATOM 1223 N N . THR A 1 176 ? 12.020 -4.075 -14.443 1.00 94.69 176 THR A N 1
ATOM 1224 C CA . THR A 1 176 ? 13.185 -3.189 -14.333 1.00 94.69 176 THR A CA 1
ATOM 1225 C C . THR A 1 176 ? 14.493 -3.917 -14.661 1.00 94.69 176 THR A C 1
ATOM 1227 O O . THR A 1 176 ? 15.374 -3.328 -15.292 1.00 94.69 176 THR A O 1
ATOM 1230 N N . ASP A 1 177 ? 14.621 -5.194 -14.287 1.00 93.31 177 ASP A N 1
ATOM 1231 C CA . ASP A 1 177 ? 15.755 -6.032 -14.700 1.00 93.31 177 ASP A CA 1
ATOM 1232 C C . ASP A 1 177 ? 15.782 -6.196 -16.227 1.00 93.31 177 ASP A C 1
ATOM 1234 O O . ASP A 1 177 ? 16.815 -5.969 -16.862 1.00 93.31 177 ASP A O 1
ATOM 1238 N N . ASP A 1 178 ? 14.624 -6.459 -16.835 1.00 95.50 178 ASP A N 1
ATOM 1239 C CA . ASP A 1 178 ? 14.462 -6.538 -18.289 1.00 95.50 178 ASP A CA 1
ATOM 1240 C C . ASP A 1 178 ? 14.857 -5.235 -18.988 1.00 95.50 178 ASP A C 1
ATOM 1242 O O . ASP A 1 178 ? 15.607 -5.261 -19.968 1.00 95.50 178 ASP A O 1
ATOM 1246 N N . ILE A 1 179 ? 14.421 -4.086 -18.462 1.00 94.94 179 ILE A N 1
ATOM 1247 C CA . ILE A 1 179 ? 14.833 -2.770 -18.964 1.00 94.94 179 ILE A CA 1
ATOM 1248 C C . ILE A 1 179 ? 16.355 -2.627 -18.897 1.00 94.94 179 ILE A C 1
ATOM 1250 O O . ILE A 1 179 ? 16.968 -2.262 -19.899 1.00 94.94 179 ILE A O 1
ATOM 1254 N N . SER A 1 180 ? 16.987 -2.956 -17.766 1.00 96.12 180 SER A N 1
ATOM 1255 C CA . SER A 1 180 ? 18.448 -2.882 -17.631 1.00 96.12 180 SER A CA 1
ATOM 1256 C C . SER A 1 180 ? 19.157 -3.762 -18.670 1.00 96.12 180 SER A C 1
ATOM 1258 O O . SER A 1 180 ? 20.086 -3.307 -19.347 1.00 96.12 180 SER A O 1
ATOM 1260 N N . ARG A 1 181 ? 18.678 -4.996 -18.889 1.00 95.06 181 ARG A N 1
ATOM 1261 C CA . ARG A 1 181 ? 19.211 -5.901 -19.923 1.00 95.06 181 ARG A CA 1
ATOM 1262 C C . ARG A 1 181 ? 19.056 -5.323 -21.332 1.00 95.06 181 ARG A C 1
ATOM 1264 O O . ARG A 1 181 ? 20.028 -5.309 -22.089 1.00 95.06 181 ARG A O 1
ATOM 1271 N N . HIS A 1 182 ? 17.877 -4.812 -21.679 1.00 96.19 182 HIS A N 1
ATOM 1272 C CA . HIS A 1 182 ? 17.612 -4.219 -22.992 1.00 96.19 182 HIS A CA 1
ATOM 1273 C C . HIS A 1 182 ? 18.427 -2.950 -23.246 1.00 96.19 182 HIS A C 1
ATOM 1275 O O . HIS A 1 182 ? 18.931 -2.750 -24.350 1.00 96.19 182 HIS A O 1
ATOM 1281 N N . VAL A 1 183 ? 18.605 -2.114 -22.226 1.00 96.75 183 VAL A N 1
ATOM 1282 C CA . VAL A 1 183 ? 19.407 -0.894 -22.321 1.00 96.75 183 VAL A CA 1
ATOM 1283 C C . VAL A 1 183 ? 20.888 -1.226 -22.518 1.00 96.75 183 VAL A C 1
ATOM 1285 O O . VAL A 1 183 ? 21.536 -0.615 -23.367 1.00 96.75 183 VAL A O 1
ATOM 1288 N N . ARG A 1 184 ? 21.428 -2.231 -21.814 1.00 95.31 184 ARG A N 1
ATOM 1289 C CA . ARG A 1 184 ? 22.805 -2.705 -22.053 1.00 95.31 184 ARG A CA 1
ATOM 1290 C C . ARG A 1 184 ? 22.981 -3.238 -23.475 1.00 95.31 184 ARG A C 1
ATOM 1292 O O . ARG A 1 184 ? 23.943 -2.873 -24.141 1.00 95.31 184 ARG A O 1
ATOM 1299 N N . GLN A 1 185 ? 22.023 -4.023 -23.969 1.00 96.69 185 GLN A N 1
ATOM 1300 C CA . GLN A 1 185 ? 22.039 -4.502 -25.352 1.00 96.69 185 GLN A CA 1
ATOM 1301 C C . GLN A 1 185 ? 21.997 -3.342 -26.362 1.00 96.69 185 GLN A C 1
ATOM 1303 O O . GLN A 1 185 ? 22.708 -3.370 -27.366 1.00 96.69 185 GLN A O 1
ATOM 1308 N N . ALA A 1 186 ? 21.196 -2.306 -26.099 1.00 95.69 186 ALA A N 1
ATOM 1309 C CA . ALA A 1 186 ? 21.164 -1.107 -26.930 1.00 95.69 186 ALA A CA 1
ATOM 1310 C C . ALA A 1 186 ? 22.513 -0.367 -26.915 1.00 95.69 186 ALA A C 1
ATOM 1312 O O . ALA A 1 186 ? 22.981 0.035 -27.977 1.00 95.69 186 ALA A O 1
ATOM 1313 N N . ALA A 1 187 ? 23.159 -0.250 -25.748 1.00 96.31 187 ALA A N 1
ATOM 1314 C CA . ALA A 1 187 ? 24.487 0.350 -25.604 1.00 96.31 187 ALA A CA 1
ATOM 1315 C C . ALA A 1 187 ? 25.565 -0.409 -26.400 1.00 96.31 187 ALA A C 1
ATOM 1317 O O . ALA A 1 187 ? 26.464 0.196 -26.988 1.00 96.31 187 ALA A O 1
ATOM 1318 N N . ASP A 1 188 ? 25.480 -1.740 -26.435 1.00 96.31 188 ASP A N 1
ATOM 1319 C CA . ASP A 1 188 ? 26.373 -2.573 -27.240 1.00 96.31 188 ASP A CA 1
ATOM 1320 C C . ASP A 1 188 ? 26.126 -2.357 -28.739 1.00 96.31 188 ASP A C 1
ATOM 1322 O O . ASP A 1 188 ? 27.072 -2.109 -29.487 1.00 96.31 188 ASP A O 1
ATOM 1326 N N . GLY A 1 189 ? 24.860 -2.319 -29.166 1.00 97.19 189 GLY A N 1
ATOM 1327 C CA . GLY A 1 189 ? 24.497 -2.014 -30.552 1.00 97.19 189 GLY A CA 1
ATOM 1328 C C . GLY A 1 189 ? 24.938 -0.616 -31.001 1.00 97.19 189 GLY A C 1
ATOM 1329 O O . GLY A 1 189 ? 25.438 -0.448 -32.114 1.00 97.19 189 GLY A O 1
ATOM 1330 N N . THR A 1 190 ? 24.824 0.405 -30.145 1.00 95.88 190 THR A N 1
ATOM 1331 C CA . THR A 1 190 ? 25.338 1.747 -30.461 1.00 95.88 190 THR A CA 1
ATOM 1332 C C . THR A 1 190 ? 26.860 1.759 -30.550 1.00 95.88 190 THR A C 1
ATOM 1334 O O . THR A 1 190 ? 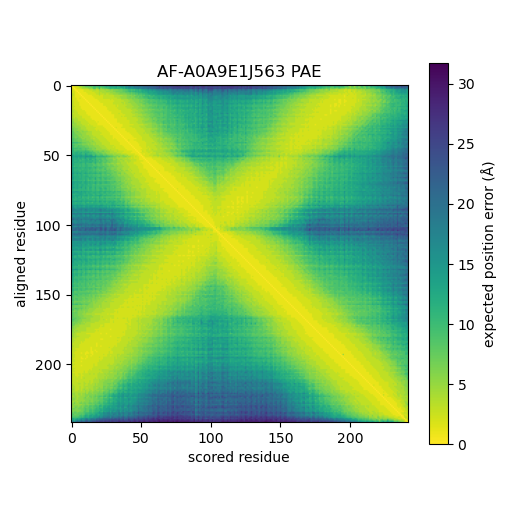27.410 2.431 -31.423 1.00 95.88 190 THR A O 1
ATOM 1337 N N . ARG A 1 191 ? 27.559 0.979 -29.718 1.00 96.62 191 ARG A N 1
ATOM 1338 C CA . ARG A 1 191 ? 29.017 0.837 -29.813 1.00 96.62 191 ARG A CA 1
ATOM 1339 C C . ARG A 1 191 ? 29.437 0.229 -31.152 1.00 96.62 191 ARG A C 1
ATOM 1341 O O . ARG A 1 191 ? 30.304 0.794 -31.816 1.00 96.62 191 ARG A O 1
ATOM 1348 N N . GLU A 1 192 ? 28.777 -0.844 -31.585 1.00 97.56 192 GLU A N 1
ATOM 1349 C CA . GLU A 1 192 ? 29.020 -1.473 -32.891 1.00 97.56 192 GLU A CA 1
ATOM 1350 C C . GLU A 1 192 ? 28.787 -0.499 -34.056 1.00 97.56 192 GLU A C 1
ATOM 1352 O O . GLU A 1 192 ? 29.592 -0.435 -34.987 1.00 97.56 192 GLU A O 1
ATOM 1357 N N . VAL A 1 193 ? 27.731 0.321 -33.993 1.00 97.25 193 VAL A N 1
ATOM 1358 C CA . VAL A 1 193 ? 27.484 1.380 -34.989 1.00 97.25 193 VAL A CA 1
ATOM 1359 C C . VAL A 1 193 ? 28.636 2.385 -35.019 1.00 97.25 193 VAL A C 1
ATOM 1361 O O . VAL A 1 193 ? 29.107 2.743 -36.100 1.00 97.25 193 VAL A O 1
ATOM 1364 N N . GLY A 1 194 ? 29.121 2.825 -33.855 1.00 96.38 194 GLY A N 1
ATOM 1365 C CA . GLY A 1 194 ? 30.258 3.743 -33.764 1.00 96.38 194 GLY A CA 1
ATOM 1366 C C . GLY A 1 194 ? 31.534 3.168 -34.386 1.00 96.38 194 GLY A C 1
ATOM 1367 O O . GLY A 1 194 ? 32.212 3.844 -35.166 1.00 96.38 194 GLY A O 1
ATOM 1368 N N . GLU A 1 195 ? 31.836 1.900 -34.107 1.00 96.00 195 GLU A N 1
ATOM 1369 C CA . GLU A 1 195 ? 32.965 1.180 -34.708 1.00 96.00 195 GLU A CA 1
ATOM 1370 C C . GLU A 1 195 ? 32.808 1.018 -36.225 1.00 96.00 195 GLU A C 1
ATOM 1372 O O . GLU A 1 195 ? 33.745 1.295 -36.981 1.00 96.00 195 GLU A O 1
ATOM 1377 N N . GLY A 1 196 ? 31.611 0.653 -36.691 1.00 97.06 196 GLY A N 1
ATOM 1378 C CA . GLY A 1 196 ? 31.289 0.558 -38.113 1.00 97.06 196 GLY A CA 1
ATOM 1379 C C . GLY A 1 196 ? 31.482 1.888 -38.844 1.00 97.06 196 GLY A C 1
ATOM 1380 O O . GLY A 1 196 ? 32.072 1.927 -39.925 1.00 97.06 196 GLY A O 1
ATOM 1381 N N . MET A 1 197 ? 31.074 3.007 -38.242 1.00 96.81 197 MET A N 1
ATOM 1382 C CA . MET A 1 197 ? 31.273 4.336 -38.829 1.00 96.81 197 MET A CA 1
ATOM 1383 C C . MET A 1 197 ? 32.746 4.748 -38.886 1.00 96.81 197 MET A C 1
ATOM 1385 O O . MET A 1 197 ? 33.174 5.365 -39.864 1.00 96.81 197 MET A O 1
ATOM 1389 N N . ASN A 1 198 ? 33.562 4.354 -37.905 1.00 94.62 198 ASN A N 1
ATOM 1390 C CA . ASN A 1 198 ? 35.010 4.551 -37.992 1.00 94.62 198 ASN A CA 1
ATOM 1391 C C . ASN A 1 198 ? 35.605 3.813 -39.204 1.00 94.62 198 ASN A C 1
ATOM 1393 O O . ASN A 1 198 ? 36.415 4.387 -39.936 1.00 94.62 198 ASN A O 1
ATOM 1397 N N . GLN A 1 199 ? 35.159 2.583 -39.479 1.00 96.00 199 GLN A N 1
ATOM 1398 C CA . GLN A 1 199 ? 35.588 1.828 -40.663 1.00 96.00 199 GLN A CA 1
ATOM 1399 C C . GLN A 1 199 ? 35.133 2.490 -41.973 1.00 96.00 199 GLN A C 1
ATOM 1401 O O . GLN A 1 199 ? 35.933 2.618 -42.904 1.00 96.00 199 GLN A O 1
ATOM 1406 N N . VAL A 1 200 ? 33.887 2.976 -42.042 1.00 96.31 200 VAL A N 1
ATOM 1407 C CA . VAL A 1 200 ? 33.376 3.721 -43.208 1.00 96.31 200 VAL A CA 1
ATOM 1408 C C . VAL A 1 200 ? 34.189 4.996 -43.444 1.00 96.31 200 VAL A C 1
ATOM 1410 O O . VAL A 1 200 ? 34.565 5.283 -44.582 1.00 96.31 200 VAL A O 1
ATOM 1413 N N . SER A 1 201 ? 34.532 5.731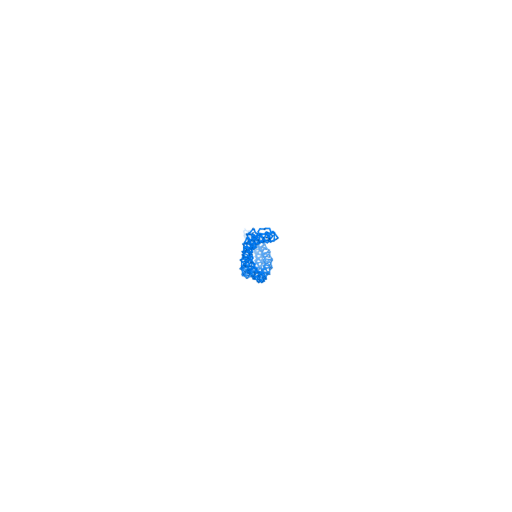 -42.384 1.00 94.50 201 SER A N 1
ATOM 1414 C CA . SER A 1 201 ? 35.367 6.934 -42.477 1.00 94.50 201 SER A CA 1
ATOM 1415 C C . SER A 1 201 ? 36.749 6.629 -43.063 1.00 94.50 201 SER A C 1
ATOM 1417 O O . SER A 1 201 ? 37.208 7.333 -43.967 1.00 94.50 201 SER A O 1
ATOM 1419 N N . LEU A 1 202 ? 37.392 5.544 -42.615 1.00 93.88 202 LEU A N 1
ATOM 1420 C CA . LEU A 1 202 ? 38.677 5.084 -43.153 1.00 93.88 202 LEU A CA 1
ATOM 1421 C C . LEU A 1 202 ? 38.569 4.686 -44.633 1.00 93.88 202 LEU A C 1
ATOM 1423 O O . LEU A 1 202 ? 39.391 5.110 -45.448 1.00 93.88 202 LEU A O 1
ATOM 1427 N N . ALA A 1 203 ? 37.535 3.928 -45.005 1.00 95.31 203 ALA A N 1
ATOM 1428 C CA . ALA A 1 203 ? 37.298 3.527 -46.391 1.00 95.31 203 ALA A CA 1
ATOM 1429 C C . ALA A 1 203 ? 37.041 4.736 -47.311 1.00 95.31 203 ALA A C 1
ATOM 1431 O O . ALA A 1 203 ? 37.552 4.795 -48.435 1.00 95.31 203 ALA A O 1
ATOM 1432 N N . ALA A 1 204 ? 36.296 5.733 -46.827 1.00 94.44 204 ALA A N 1
ATOM 1433 C CA . ALA A 1 204 ? 36.026 6.968 -47.552 1.00 94.44 204 ALA A CA 1
ATOM 1434 C C . ALA A 1 204 ? 37.300 7.799 -47.775 1.00 94.44 204 ALA A C 1
ATOM 1436 O O . ALA A 1 204 ? 37.497 8.324 -48.874 1.00 94.44 204 ALA A O 1
ATOM 1437 N N . ARG A 1 205 ? 38.191 7.880 -46.775 1.00 93.00 205 ARG A N 1
ATOM 1438 C CA . ARG A 1 205 ? 39.506 8.532 -46.916 1.00 93.00 205 ARG A CA 1
ATOM 1439 C C . ARG A 1 205 ? 40.378 7.830 -47.952 1.00 93.00 205 ARG A C 1
ATOM 1441 O O . ARG A 1 205 ? 40.826 8.485 -48.886 1.00 93.00 205 ARG A O 1
ATOM 1448 N N . LYS A 1 206 ? 40.498 6.502 -47.871 1.00 94.75 206 LYS A N 1
ATOM 1449 C CA . LYS A 1 206 ? 41.240 5.697 -48.855 1.00 94.75 206 LYS A CA 1
ATOM 1450 C C . LYS A 1 206 ? 40.694 5.859 -50.277 1.00 94.75 206 LYS A C 1
ATOM 1452 O O . LYS A 1 206 ? 41.449 5.938 -51.237 1.00 94.75 206 LYS A O 1
ATOM 1457 N N . THR A 1 207 ? 39.373 5.949 -50.428 1.00 94.50 207 THR A N 1
ATOM 1458 C CA . THR A 1 207 ? 38.741 6.210 -51.733 1.00 94.50 207 THR A CA 1
ATOM 1459 C C . THR A 1 207 ? 39.119 7.587 -52.283 1.00 94.50 207 THR A C 1
ATOM 1461 O O . THR A 1 207 ? 39.349 7.726 -53.482 1.00 94.50 207 THR A O 1
ATOM 1464 N N . ASN A 1 208 ? 39.209 8.605 -51.422 1.00 93.25 208 ASN A N 1
ATOM 1465 C CA . ASN A 1 208 ? 39.637 9.950 -51.813 1.00 93.25 208 ASN A CA 1
ATOM 1466 C C . ASN A 1 208 ? 41.110 9.974 -52.265 1.00 93.25 208 ASN A C 1
ATOM 1468 O O . ASN A 1 208 ? 41.425 10.568 -53.294 1.00 93.25 208 ASN A O 1
ATOM 1472 N N . GLU A 1 209 ? 41.983 9.263 -51.547 1.00 94.00 209 GLU A N 1
ATOM 1473 C CA . GLU A 1 209 ? 43.391 9.073 -51.927 1.00 94.00 209 GLU A CA 1
ATOM 1474 C C . GLU A 1 209 ? 43.505 8.416 -53.309 1.00 94.00 209 GLU A C 1
ATOM 1476 O O . GLU A 1 209 ? 44.082 9.011 -54.215 1.00 94.00 209 GLU A O 1
ATOM 1481 N N . MET A 1 210 ? 42.840 7.274 -53.527 1.00 95.00 210 MET A N 1
ATOM 1482 C CA . MET A 1 210 ? 42.830 6.597 -54.834 1.00 95.00 210 MET A CA 1
ATOM 1483 C C . MET A 1 210 ? 42.253 7.477 -55.953 1.00 95.00 210 MET A C 1
ATOM 1485 O O . MET A 1 210 ? 42.739 7.456 -57.078 1.00 95.00 210 MET A O 1
ATOM 1489 N N . THR A 1 211 ? 41.219 8.275 -55.667 1.00 95.19 211 THR A N 1
ATOM 1490 C CA . THR A 1 211 ? 40.653 9.205 -56.662 1.00 95.19 211 THR A CA 1
ATOM 1491 C C . THR A 1 211 ? 41.654 10.305 -57.023 1.00 95.19 211 THR A C 1
ATOM 1493 O O . THR A 1 211 ? 41.742 10.687 -58.187 1.00 95.19 211 THR A O 1
ATOM 1496 N N . SER A 1 212 ? 42.428 10.791 -56.048 1.00 94.56 212 SER A N 1
ATOM 1497 C CA . SER A 1 212 ? 43.490 11.776 -56.284 1.00 94.56 212 SER A CA 1
ATOM 1498 C C . SER A 1 212 ? 44.639 11.183 -57.105 1.00 94.56 212 SER A C 1
ATOM 1500 O O . SER A 1 212 ? 45.140 11.850 -58.005 1.00 94.56 212 SER A O 1
ATOM 1502 N N . GLU A 1 213 ? 45.010 9.922 -56.860 1.00 95.94 213 GLU A N 1
ATOM 1503 C CA . GLU A 1 213 ? 45.992 9.192 -57.676 1.00 95.94 213 GLU A CA 1
ATOM 1504 C C . GLU A 1 213 ? 45.514 9.014 -59.124 1.00 95.94 213 GLU A C 1
ATOM 1506 O O . GLU A 1 213 ? 46.266 9.277 -60.059 1.00 95.94 213 GLU A O 1
ATOM 1511 N N . VAL A 1 214 ? 44.249 8.625 -59.325 1.00 97.12 214 VAL A N 1
ATOM 1512 C CA . VAL A 1 214 ? 43.649 8.492 -60.664 1.00 97.12 214 VAL A CA 1
ATOM 1513 C C . VAL A 1 214 ? 43.594 9.836 -61.388 1.00 97.12 214 VAL A C 1
ATOM 1515 O O . VAL A 1 214 ? 43.880 9.888 -62.582 1.00 97.12 214 VAL A O 1
ATOM 1518 N N . LEU A 1 215 ? 43.252 10.923 -60.686 1.00 96.38 215 LEU A N 1
ATOM 1519 C CA . LEU A 1 215 ? 43.264 12.269 -61.258 1.00 96.38 215 LEU A CA 1
ATOM 1520 C C . LEU A 1 215 ? 44.678 12.673 -61.697 1.00 96.38 215 LEU A C 1
ATOM 1522 O O . LEU A 1 215 ? 44.833 13.186 -62.800 1.00 96.38 215 LEU A O 1
ATOM 1526 N N . GLY A 1 216 ? 45.693 12.394 -60.873 1.00 96.75 216 GLY A N 1
ATOM 1527 C CA . GLY A 1 216 ? 47.095 12.626 -61.226 1.00 96.75 216 GLY A CA 1
ATOM 1528 C C . GLY A 1 216 ? 47.525 11.830 -62.459 1.00 96.75 216 GLY A C 1
ATOM 1529 O O . GLY A 1 216 ? 48.043 12.402 -63.409 1.00 96.75 216 GLY A O 1
ATOM 1530 N N . ALA A 1 217 ? 47.212 10.533 -62.507 1.00 96.62 217 ALA A N 1
ATOM 1531 C CA . ALA A 1 217 ? 47.520 9.692 -63.664 1.00 96.62 217 ALA A CA 1
ATOM 1532 C C . ALA A 1 217 ? 46.793 10.141 -64.948 1.00 96.62 217 ALA A C 1
ATOM 1534 O O . ALA A 1 217 ? 47.328 10.006 -66.049 1.00 96.62 217 ALA A O 1
ATOM 1535 N N . ALA A 1 218 ? 45.568 10.664 -64.829 1.00 96.88 218 ALA A N 1
ATOM 1536 C CA . ALA A 1 218 ? 44.831 11.226 -65.956 1.00 96.88 218 ALA A CA 1
ATOM 1537 C C . ALA A 1 218 ? 45.457 12.538 -66.462 1.00 96.88 218 ALA A C 1
ATOM 1539 O O . ALA A 1 218 ? 45.516 12.744 -67.674 1.00 96.88 218 ALA A O 1
ATOM 1540 N N . ASP A 1 219 ? 45.942 13.394 -65.558 1.00 96.56 219 ASP A N 1
ATOM 1541 C CA . ASP A 1 219 ? 46.667 14.626 -65.898 1.00 96.56 219 ASP A CA 1
ATOM 1542 C C . ASP A 1 219 ? 47.999 14.311 -66.602 1.00 96.56 219 ASP A C 1
ATOM 1544 O O . ASP A 1 219 ? 48.275 14.844 -67.679 1.00 96.56 219 ASP A O 1
ATOM 1548 N N . ASP A 1 220 ? 48.758 13.338 -66.084 1.00 96.06 220 ASP A N 1
ATOM 1549 C CA . ASP A 1 220 ? 49.984 12.830 -66.715 1.00 96.06 220 ASP A CA 1
ATOM 1550 C C . ASP A 1 220 ? 49.712 12.289 -68.131 1.00 96.06 220 ASP A C 1
ATOM 1552 O O . ASP A 1 220 ? 50.450 12.579 -69.078 1.00 96.06 220 ASP A O 1
ATOM 1556 N N . LEU A 1 221 ? 48.621 11.531 -68.311 1.00 96.44 221 LEU A N 1
ATOM 1557 C CA . LEU A 1 221 ? 48.220 10.996 -69.614 1.00 96.44 221 LEU A CA 1
ATOM 1558 C C . LEU A 1 221 ? 47.850 12.107 -70.609 1.00 96.44 221 LEU A C 1
ATOM 1560 O O . LEU A 1 221 ? 48.222 12.022 -71.783 1.00 96.44 221 LEU A O 1
ATOM 1564 N N . LEU A 1 222 ? 47.139 13.147 -70.160 1.00 95.69 222 LEU A N 1
ATOM 1565 C CA . LEU A 1 222 ? 46.831 14.322 -70.980 1.00 95.69 222 LEU A CA 1
ATOM 1566 C C . LEU A 1 222 ? 48.112 15.061 -71.390 1.00 95.69 222 LEU A C 1
ATOM 1568 O O . LEU A 1 222 ? 48.253 15.422 -72.561 1.00 95.69 222 LEU A O 1
ATOM 1572 N N . GLY A 1 223 ? 49.064 15.217 -70.465 1.00 95.31 223 GLY A N 1
ATOM 1573 C CA . GLY A 1 223 ? 50.384 15.783 -70.742 1.00 95.31 223 GLY A CA 1
ATOM 1574 C C . GLY A 1 223 ? 51.150 14.984 -71.800 1.00 95.31 223 GLY A C 1
ATOM 1575 O O . GLY A 1 223 ? 51.595 15.543 -72.803 1.00 95.31 223 GLY A O 1
ATOM 1576 N N . HIS A 1 224 ? 51.229 13.660 -71.646 1.00 95.00 224 HIS A N 1
ATOM 1577 C CA . HIS A 1 224 ? 51.858 12.780 -72.635 1.00 95.00 224 HIS A CA 1
ATOM 1578 C C . HIS A 1 224 ? 51.164 12.814 -73.999 1.00 95.00 224 HIS A C 1
ATOM 1580 O O . HIS A 1 224 ? 51.841 12.781 -75.026 1.00 95.00 224 HIS A O 1
ATOM 1586 N N . SER A 1 225 ? 49.832 12.904 -74.034 1.00 96.38 225 SER A N 1
ATOM 1587 C CA . SER A 1 225 ? 49.085 13.036 -75.287 1.00 96.38 225 SER A CA 1
ATOM 1588 C C . SER A 1 225 ? 49.409 14.349 -76.005 1.00 96.38 225 SER A C 1
ATOM 1590 O O . SER A 1 225 ? 49.594 14.336 -77.220 1.00 96.38 225 SER A O 1
ATOM 1592 N N . ALA A 1 226 ? 49.501 15.466 -75.276 1.00 95.38 226 ALA A N 1
ATOM 1593 C CA . ALA A 1 226 ? 49.860 16.767 -75.841 1.00 95.38 226 ALA A CA 1
ATOM 1594 C C . ALA A 1 226 ? 51.306 16.789 -76.368 1.00 95.38 226 ALA A C 1
ATOM 1596 O O . ALA A 1 226 ? 51.567 17.310 -77.454 1.00 95.38 226 ALA A O 1
ATOM 1597 N N . ASP A 1 227 ? 52.239 16.170 -75.641 1.00 95.44 227 ASP A N 1
ATOM 1598 C CA . ASP A 1 227 ? 53.624 16.007 -76.088 1.00 95.44 227 ASP A CA 1
ATOM 1599 C C . ASP A 1 227 ? 53.722 15.160 -77.362 1.00 95.44 227 ASP A C 1
ATOM 1601 O O . ASP A 1 227 ? 54.487 15.493 -78.274 1.00 95.44 227 ASP A O 1
ATOM 1605 N N . LEU A 1 228 ? 52.946 14.074 -77.444 1.00 95.50 228 LEU A N 1
ATOM 1606 C CA . LEU A 1 228 ? 52.900 13.210 -78.621 1.00 95.50 228 LEU A CA 1
ATOM 1607 C C . LEU A 1 228 ? 52.350 13.961 -79.841 1.00 95.50 228 LEU A C 1
ATOM 1609 O O . LEU A 1 228 ? 52.923 13.863 -80.924 1.00 95.50 228 LEU A O 1
ATOM 1613 N N . ASP A 1 229 ? 51.286 14.744 -79.660 1.00 94.62 229 ASP A N 1
ATOM 1614 C CA . ASP A 1 229 ? 50.687 15.570 -80.715 1.00 94.62 229 ASP A CA 1
ATOM 1615 C C . ASP A 1 229 ? 51.696 16.608 -81.235 1.00 94.62 229 ASP A C 1
ATOM 1617 O O . ASP A 1 229 ? 51.973 16.690 -82.433 1.00 94.62 229 ASP A O 1
ATOM 1621 N N . ALA A 1 230 ? 52.394 17.293 -80.322 1.00 94.88 230 ALA A N 1
ATOM 1622 C CA . ALA A 1 230 ? 53.464 18.226 -80.669 1.00 94.88 230 ALA A CA 1
ATOM 1623 C C . ALA A 1 230 ? 54.648 17.547 -81.390 1.00 94.88 230 ALA A C 1
ATOM 1625 O O . ALA A 1 230 ? 55.288 18.155 -82.257 1.00 94.88 230 ALA A O 1
ATOM 1626 N N . GLN A 1 231 ? 54.980 16.301 -81.037 1.00 94.56 231 GLN A N 1
ATOM 1627 C CA . GLN A 1 231 ? 56.002 15.504 -81.728 1.00 94.56 231 GLN A CA 1
ATOM 1628 C C . GLN A 1 231 ? 55.563 15.136 -83.150 1.00 94.56 231 GLN A C 1
ATOM 1630 O O . GLN A 1 231 ? 56.360 15.273 -84.084 1.00 94.56 231 GLN A O 1
ATOM 1635 N N . VAL A 1 232 ? 54.308 14.710 -83.328 1.00 95.25 232 VAL A N 1
ATOM 1636 C CA . VAL A 1 232 ? 53.724 14.381 -84.636 1.00 95.25 232 VAL A CA 1
ATOM 1637 C C . VAL A 1 232 ? 53.683 15.617 -85.531 1.00 95.25 232 VAL A C 1
ATOM 1639 O O . VAL A 1 232 ? 54.153 15.553 -86.666 1.00 95.25 232 VAL A O 1
ATOM 1642 N N . ASP A 1 233 ? 53.238 16.764 -85.022 1.00 94.25 233 ASP A N 1
ATOM 1643 C CA . ASP A 1 233 ? 53.222 18.024 -85.770 1.00 94.25 233 ASP A CA 1
ATOM 1644 C C . ASP A 1 233 ? 54.623 18.445 -86.224 1.00 94.25 233 ASP A C 1
ATOM 1646 O O . ASP A 1 233 ? 54.840 18.762 -87.399 1.00 94.25 233 ASP A O 1
ATOM 1650 N N . LYS A 1 234 ? 55.616 18.385 -85.326 1.00 93.06 234 LYS A N 1
ATOM 1651 C CA . LYS A 1 234 ? 57.024 18.647 -85.672 1.00 93.06 234 LYS A CA 1
ATOM 1652 C C . LYS A 1 234 ? 57.533 17.688 -86.747 1.00 93.06 234 LYS A C 1
ATOM 1654 O O . LYS A 1 234 ? 58.288 18.098 -87.631 1.00 93.06 234 LYS A O 1
ATOM 1659 N N . PHE A 1 235 ? 57.157 16.416 -86.674 1.00 92.81 235 PHE A N 1
ATOM 1660 C CA . PHE A 1 235 ? 57.538 15.412 -87.660 1.00 92.81 235 PHE A CA 1
ATOM 1661 C C . PHE A 1 235 ? 56.905 15.690 -89.032 1.00 92.81 235 PHE A C 1
ATOM 1663 O O . PHE A 1 235 ? 57.612 15.712 -90.041 1.00 92.81 235 PHE A O 1
ATOM 1670 N N . LEU A 1 236 ? 55.606 15.996 -89.074 1.00 93.06 236 LEU A N 1
ATOM 1671 C CA . LEU A 1 236 ? 54.891 16.355 -90.301 1.00 93.06 236 LEU A CA 1
ATOM 1672 C C . LEU A 1 236 ? 55.438 17.642 -90.934 1.00 93.06 236 LEU A C 1
ATOM 1674 O O . LEU A 1 236 ? 55.577 17.712 -92.157 1.00 93.06 236 LEU A O 1
ATOM 1678 N N . GLN A 1 237 ? 55.804 18.644 -90.127 1.00 91.69 237 GLN A N 1
ATOM 1679 C CA . GLN A 1 237 ? 56.474 19.856 -90.613 1.00 91.69 237 GLN A CA 1
ATOM 1680 C C . GLN A 1 237 ? 57.835 19.547 -91.247 1.00 91.69 237 GLN A C 1
ATOM 1682 O O . GLN A 1 237 ? 58.134 20.076 -92.316 1.00 91.69 237 GLN A O 1
ATOM 1687 N N . LYS A 1 238 ? 58.640 18.664 -90.637 1.00 88.81 238 LYS A N 1
ATOM 1688 C CA . LYS A 1 238 ? 59.923 18.229 -91.215 1.00 88.81 238 LYS A CA 1
ATOM 1689 C C . LYS A 1 238 ? 59.748 17.514 -92.553 1.00 88.81 238 LYS A C 1
ATOM 1691 O O . LYS A 1 238 ? 60.544 17.759 -93.448 1.00 88.81 238 LYS A O 1
ATOM 1696 N N . ILE A 1 239 ? 58.720 16.675 -92.708 1.00 88.75 239 ILE A N 1
ATOM 1697 C CA . ILE A 1 239 ? 58.429 16.004 -93.988 1.00 88.75 239 ILE A CA 1
ATOM 1698 C C . ILE A 1 239 ? 58.029 17.013 -95.069 1.00 88.75 239 ILE A C 1
ATOM 1700 O O . ILE A 1 239 ? 58.474 16.885 -96.200 1.00 88.75 239 ILE A O 1
ATOM 1704 N N . ARG A 1 240 ? 57.217 18.026 -94.741 1.00 80.50 240 ARG A N 1
ATOM 1705 C CA . ARG A 1 240 ? 56.787 19.057 -95.708 1.00 80.50 240 ARG A CA 1
ATOM 1706 C C . ARG A 1 240 ? 57.903 20.008 -96.156 1.00 80.50 240 ARG A C 1
ATOM 1708 O O . ARG A 1 240 ? 57.704 20.741 -97.118 1.00 80.50 240 ARG A O 1
ATOM 1715 N N . ALA A 1 241 ? 59.023 20.047 -95.436 1.00 74.81 241 ALA A N 1
ATOM 1716 C CA . ALA A 1 241 ? 60.177 20.886 -95.751 1.00 74.81 241 ALA A CA 1
ATOM 1717 C C . ALA A 1 241 ? 61.213 20.197 -96.667 1.00 74.81 241 ALA A C 1
ATOM 1719 O O . ALA A 1 241 ? 62.216 20.824 -97.009 1.00 74.81 241 ALA A O 1
ATOM 1720 N N . VAL A 1 242 ? 60.981 18.929 -97.031 1.00 57.53 242 VAL A N 1
ATOM 1721 C CA . VAL A 1 242 ? 61.785 18.111 -97.960 1.00 57.53 242 VAL A CA 1
ATOM 1722 C C . VAL A 1 242 ? 61.059 18.009 -99.296 1.00 57.53 242 VAL A C 1
ATOM 1724 O O . VAL A 1 242 ? 61.751 18.105 -100.331 1.00 57.53 242 VAL A O 1
#

Solvent-accessible surface area (backbone atoms only — not comparable to full-atom values): 11706 Å² total; per-residue (Å²): 76,68,68,54,24,57,50,19,52,52,51,21,53,52,22,52,51,50,22,52,53,25,52,50,52,26,53,50,28,52,53,49,31,54,52,33,52,50,51,23,51,52,22,53,49,50,36,55,54,44,55,54,51,53,54,55,52,53,53,50,52,54,51,52,55,52,50,53,56,51,52,51,54,49,50,58,52,40,54,52,49,34,55,50,18,54,52,44,28,51,52,18,50,52,42,32,54,52,16,60,72,51,45,84,83,13,53,71,50,30,54,53,18,51,51,48,28,49,53,18,52,51,47,37,52,52,35,52,55,50,51,53,50,51,54,51,52,50,54,54,49,53,52,48,53,54,53,52,49,54,51,49,55,52,44,54,53,48,40,53,49,20,52,51,46,28,55,51,24,53,56,48,32,53,54,29,51,52,49,26,54,52,29,50,53,51,21,53,52,29,44,53,51,20,54,51,22,52,50,51,21,52,54,23,49,54,50,44,53,54,49,51,52,52,51,50,54,51,51,53,50,52,51,51,51,53,53,50,50,54,50,50,51,53,50,54,53,56,59,75,75,109